Protein AF-A0A3D1K221-F1 (afdb_monomer)

Radius of gyration: 25.97 Å; Cα contacts (8 Å, |Δi|>4): 40; chains: 1; bounding box: 50×51×77 Å

Mean predicted aligned error: 15.65 Å

Sequence (189 aa):
MKKLMVMLVLGIVSGAFLLADEPAGKPAAEGGKDGRGDRTRDFRERQKAMAVDYLKATDPAKYEELKKLKGTNPEEFKKQVEAVKAQLKEKFQKELDEMKVLADKYRETKSDADKAALRAKMEESMKKRLEFQKQRIVDMEKSVVEAKEKLAEAEKGLQAKIDEKLNDILAGKTPGADAEKTKKDEKAK

Secondary structure (DSSP, 8-state):
--SSSSTTSSSSS-SS---S------------TTTTHHHHHHHHHHHHHHHHHHHHHH-HHHHHHHHHHHHH-HHHHHHHHHHHHHHHHHHHHHHHHHHHHHHHHHHH---HHHHHHHHHHHHHHHHHHHHHHHHHHHHHHHHHHHHHHHHHHHHHTHHHHHHHHHHHHHTTPPTTTHHHHHHHHTT--

Structure (mmCIF, N/CA/C/O backbone):
data_AF-A0A3D1K221-F1
#
_entry.id   AF-A0A3D1K221-F1
#
loop_
_atom_site.group_PDB
_atom_site.id
_atom_site.type_symbol
_atom_site.label_atom_id
_atom_site.label_alt_id
_atom_site.label_comp_id
_atom_site.label_asym_id
_atom_site.label_entity_id
_atom_site.label_seq_id
_atom_site.pdbx_PDB_ins_code
_atom_site.Cartn_x
_atom_site.Cartn_y
_atom_site.Cartn_z
_atom_site.occupancy
_atom_site.B_iso_or_equiv
_atom_site.auth_seq_id
_atom_site.auth_comp_id
_atom_site.auth_asym_id
_atom_site.auth_atom_id
_atom_site.pdbx_PDB_model_num
ATOM 1 N N . MET A 1 1 ? -8.253 25.535 26.877 1.00 45.25 1 MET A N 1
ATOM 2 C CA . MET A 1 1 ? -7.647 24.912 25.674 1.00 45.25 1 MET A CA 1
ATOM 3 C C . MET A 1 1 ? -8.185 23.493 25.407 1.00 45.25 1 MET A C 1
ATOM 5 O O . MET A 1 1 ? -7.407 22.558 25.311 1.00 45.25 1 MET A O 1
ATOM 9 N N . LYS A 1 2 ? -9.511 23.285 25.310 1.00 40.81 2 LYS A N 1
ATOM 10 C CA . LYS A 1 2 ? -10.107 21.935 25.122 1.00 40.81 2 LYS A CA 1
ATOM 11 C C . LYS A 1 2 ? -11.134 21.835 23.981 1.00 40.81 2 LYS A C 1
ATOM 13 O O . LYS A 1 2 ? -11.739 20.791 23.799 1.00 40.81 2 LYS A O 1
ATOM 18 N N . LYS A 1 3 ? -11.316 22.897 23.188 1.00 40.25 3 LYS A N 1
ATOM 19 C CA . LYS A 1 3 ? -12.279 22.920 22.069 1.00 40.25 3 LYS A CA 1
ATOM 20 C C . LYS A 1 3 ? -11.636 22.727 20.686 1.00 40.25 3 LYS A C 1
ATOM 22 O O . LYS A 1 3 ? -12.352 22.666 19.701 1.00 40.25 3 LYS A O 1
ATOM 27 N N . LEU A 1 4 ? -10.308 22.575 20.616 1.00 35.12 4 LEU A N 1
ATOM 28 C CA . LEU A 1 4 ? -9.574 22.461 19.348 1.00 35.12 4 LEU A CA 1
ATOM 29 C C . LEU A 1 4 ? -9.318 21.014 18.882 1.00 35.12 4 LEU A C 1
ATOM 31 O O . LEU A 1 4 ? -8.896 20.808 17.754 1.00 35.12 4 LEU A O 1
ATOM 35 N N . MET A 1 5 ? -9.569 20.001 19.721 1.00 40.41 5 MET A N 1
ATOM 36 C CA . MET A 1 5 ? -9.168 18.615 19.419 1.00 40.41 5 MET A CA 1
ATOM 37 C C . MET A 1 5 ? -10.261 17.734 18.797 1.00 40.41 5 MET A C 1
ATOM 39 O O . MET A 1 5 ? -9.984 16.602 18.417 1.00 40.41 5 MET A O 1
ATOM 43 N N . VAL A 1 6 ? -11.489 18.240 18.650 1.00 41.78 6 VAL A N 1
ATOM 44 C CA . VAL A 1 6 ? -12.608 17.462 18.081 1.00 41.78 6 VAL A CA 1
ATOM 45 C C . VAL A 1 6 ? -12.758 17.674 16.564 1.00 41.78 6 VAL A C 1
ATOM 47 O O . VAL A 1 6 ? -13.372 16.851 15.895 1.00 41.78 6 VAL A O 1
ATOM 50 N N . MET A 1 7 ? -12.110 18.688 15.975 1.00 35.59 7 MET A N 1
ATOM 51 C CA . MET A 1 7 ? -12.120 18.888 14.515 1.00 35.59 7 MET A CA 1
ATOM 52 C C . MET A 1 7 ? -11.136 18.001 13.734 1.00 35.59 7 MET A C 1
ATOM 54 O O . MET A 1 7 ? -11.210 17.953 12.512 1.00 35.59 7 MET A O 1
ATOM 58 N N . LEU A 1 8 ? -10.258 17.242 14.400 1.00 38.47 8 LEU A N 1
ATOM 59 C CA . LEU A 1 8 ? -9.260 16.413 13.707 1.00 38.47 8 LEU A CA 1
ATOM 60 C C . LEU A 1 8 ? -9.750 14.985 13.389 1.00 38.47 8 LEU A C 1
ATOM 62 O O . LEU A 1 8 ? -9.105 14.260 12.639 1.00 38.47 8 LEU A O 1
ATOM 66 N N . VAL A 1 9 ? -10.918 14.585 13.904 1.00 43.12 9 VAL A N 1
ATOM 67 C CA . VAL A 1 9 ? -11.450 13.215 13.747 1.00 43.12 9 VAL A CA 1
ATOM 68 C C . VAL A 1 9 ? -12.346 13.060 12.505 1.00 43.12 9 VAL A C 1
ATOM 70 O O . VAL A 1 9 ? -12.627 11.940 12.090 1.00 43.12 9 VAL A O 1
ATOM 73 N N . LEU A 1 10 ? -12.716 14.157 11.830 1.00 38.00 10 LEU A N 1
ATOM 74 C CA . LEU A 1 10 ? -13.472 14.120 10.565 1.00 38.00 10 LEU A CA 1
ATOM 75 C C . LEU A 1 10 ? -12.622 14.389 9.304 1.00 38.00 10 LEU A C 1
ATOM 77 O O . LEU A 1 10 ? -13.162 14.432 8.204 1.00 38.00 10 LEU A O 1
ATOM 81 N N . GLY A 1 11 ? -11.301 14.563 9.439 1.00 35.34 11 GLY A N 1
ATOM 82 C CA . GLY A 1 11 ? -10.420 14.980 8.336 1.00 35.34 11 GLY A CA 1
ATOM 83 C C . GLY A 1 11 ? -9.713 13.857 7.567 1.00 35.34 11 GLY A C 1
ATOM 84 O O . GLY A 1 11 ? -9.162 14.107 6.502 1.00 35.34 11 GLY A O 1
ATOM 85 N N . ILE A 1 12 ? -9.720 12.613 8.057 1.00 45.28 12 ILE A N 1
ATOM 86 C CA . ILE A 1 12 ? -8.880 11.526 7.503 1.00 45.28 12 ILE A CA 1
ATOM 87 C C . ILE A 1 12 ? -9.747 10.410 6.891 1.00 45.28 12 ILE A C 1
ATOM 89 O O . ILE A 1 12 ? -9.435 9.223 6.927 1.00 45.28 12 ILE A O 1
ATOM 93 N N . VAL A 1 13 ? -10.877 10.813 6.312 1.00 42.97 13 VAL A N 1
ATOM 94 C CA . VAL A 1 13 ? -11.605 10.042 5.288 1.00 42.97 13 VAL A CA 1
ATOM 95 C C . VAL A 1 13 ? -11.449 10.711 3.907 1.00 42.97 13 VAL A C 1
ATOM 97 O O . VAL A 1 13 ? -11.740 10.109 2.876 1.00 42.97 13 VAL A O 1
ATOM 100 N N . SER A 1 14 ? -10.864 11.912 3.840 1.00 44.56 14 SER A N 1
ATOM 101 C CA . SER A 1 14 ? -10.651 12.663 2.600 1.00 44.56 14 SER A CA 1
ATOM 102 C C . SER A 1 14 ? -9.330 12.310 1.920 1.00 44.56 14 SER A C 1
ATOM 10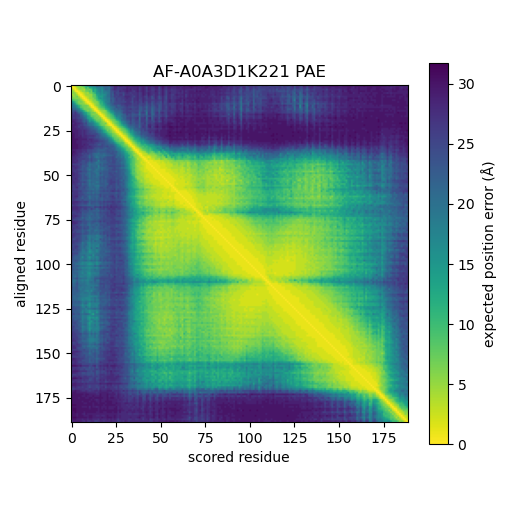4 O O . SER A 1 14 ? -8.380 13.083 1.909 1.00 44.56 14 SER A O 1
ATOM 106 N N . GLY A 1 15 ? -9.310 11.144 1.276 1.00 42.16 15 GLY A N 1
ATOM 107 C CA . GLY A 1 15 ? -8.517 10.949 0.059 1.00 42.16 15 GLY A CA 1
ATOM 108 C C . GLY A 1 15 ? -9.240 11.418 -1.214 1.00 42.16 15 GLY A C 1
ATOM 109 O O . GLY A 1 15 ? -8.640 11.346 -2.280 1.00 42.16 15 GLY A O 1
ATOM 110 N N . ALA A 1 16 ? -10.511 11.855 -1.113 1.00 46.44 16 ALA A N 1
ATOM 111 C CA . ALA A 1 16 ? -11.285 12.547 -2.159 1.00 46.44 16 ALA A CA 1
ATOM 112 C C . ALA A 1 16 ? -12.678 13.031 -1.661 1.00 46.44 16 ALA A C 1
ATOM 114 O O . ALA A 1 16 ? -13.696 12.557 -2.158 1.00 46.44 16 ALA A O 1
ATOM 115 N N . PHE A 1 17 ? -12.764 13.953 -0.691 1.00 38.75 17 PHE A N 1
ATOM 116 C CA . PHE A 1 17 ? -14.044 14.641 -0.394 1.00 38.75 17 PHE A CA 1
ATOM 117 C C . PHE A 1 17 ? -13.895 16.107 0.061 1.00 38.75 17 PHE A C 1
ATOM 119 O O . PHE A 1 17 ? -14.695 16.616 0.836 1.00 38.75 17 PHE A O 1
ATOM 126 N N . LEU A 1 18 ? -12.879 16.812 -0.445 1.00 38.59 18 LEU A N 1
ATOM 127 C CA . LEU A 1 18 ? -12.816 18.276 -0.396 1.00 38.59 18 LEU A CA 1
ATOM 128 C C . LEU A 1 18 ? -12.800 18.811 -1.828 1.00 38.59 18 LEU A C 1
ATOM 130 O O . LEU A 1 18 ? -11.743 18.907 -2.438 1.00 38.59 18 LEU A O 1
ATOM 134 N N . LEU A 1 19 ? -13.998 19.060 -2.361 1.00 42.25 19 LEU A N 1
ATOM 135 C CA . LEU A 1 19 ? -14.329 20.087 -3.361 1.00 42.25 19 LEU A CA 1
ATOM 136 C C . LEU A 1 19 ? -15.857 20.085 -3.544 1.00 42.25 19 LEU A C 1
ATOM 138 O O . LEU A 1 19 ? -16.387 19.668 -4.570 1.00 42.25 19 LEU A O 1
ATOM 142 N N . ALA A 1 20 ? -16.568 20.489 -2.497 1.00 46.75 20 ALA A N 1
ATOM 143 C CA . ALA A 1 20 ? -17.958 20.922 -2.575 1.00 46.75 20 ALA A CA 1
ATOM 144 C C . ALA A 1 20 ? -18.218 21.828 -1.368 1.00 46.75 20 ALA A C 1
ATOM 146 O O . ALA A 1 20 ? -18.556 21.342 -0.295 1.00 46.75 20 ALA A O 1
ATOM 147 N N . ASP A 1 21 ? -17.866 23.100 -1.545 1.00 40.91 21 ASP A N 1
ATOM 148 C CA . ASP A 1 21 ? -18.638 24.317 -1.243 1.00 40.91 21 ASP A CA 1
ATOM 149 C C . ASP A 1 21 ? -17.705 25.432 -0.748 1.00 40.91 21 ASP A C 1
ATOM 151 O O . ASP A 1 21 ? -17.408 25.554 0.436 1.00 40.91 21 ASP A O 1
ATOM 155 N N . GLU A 1 22 ? -17.238 26.256 -1.686 1.00 35.78 22 GLU A N 1
ATOM 156 C CA . GLU A 1 22 ? -16.946 27.662 -1.417 1.00 35.78 22 GLU A CA 1
ATOM 157 C C . GLU A 1 22 ? -17.537 28.509 -2.559 1.00 35.78 22 GLU A C 1
ATOM 159 O O . GLU A 1 22 ? -17.674 28.027 -3.691 1.00 35.78 22 GLU A O 1
ATOM 164 N N . PRO A 1 23 ? -17.987 29.734 -2.244 1.00 39.97 23 PRO A N 1
ATOM 165 C CA . PRO A 1 23 ? -19.071 30.402 -2.945 1.00 39.97 23 PRO A CA 1
ATOM 166 C C . PRO A 1 23 ? -18.628 31.084 -4.241 1.00 39.97 23 PRO A C 1
ATOM 168 O O . PRO A 1 23 ? -17.537 31.631 -4.349 1.00 39.97 23 PRO A O 1
ATOM 171 N N . ALA A 1 24 ? -19.555 31.078 -5.202 1.00 46.03 24 ALA A N 1
ATOM 172 C CA . ALA A 1 24 ? -19.720 32.003 -6.325 1.00 46.03 24 ALA A CA 1
ATOM 173 C C . ALA A 1 24 ? -18.595 33.039 -6.558 1.00 46.03 24 ALA A C 1
ATOM 175 O O . ALA A 1 24 ? -18.741 34.223 -6.262 1.00 46.03 24 ALA A O 1
ATOM 176 N N . GLY A 1 25 ? -17.520 32.611 -7.213 1.00 36.59 25 GLY A N 1
ATOM 177 C CA . GLY A 1 25 ? -16.551 33.486 -7.867 1.00 36.59 25 GLY A CA 1
ATOM 178 C C . GLY A 1 25 ? -16.236 32.916 -9.241 1.00 36.59 25 GLY A C 1
ATOM 179 O O . GLY A 1 25 ? -15.503 31.940 -9.351 1.00 36.59 25 GLY A O 1
ATOM 180 N N . LYS A 1 26 ? -16.849 33.473 -10.292 1.00 45.72 26 LYS A N 1
ATOM 181 C CA . LYS A 1 26 ? -16.615 33.077 -11.691 1.00 45.72 26 LYS A CA 1
ATOM 182 C C . LYS A 1 26 ? -15.111 33.055 -12.010 1.00 45.72 26 LYS A C 1
ATOM 184 O O . LYS A 1 26 ? -14.433 34.035 -11.710 1.00 45.72 26 LYS A O 1
ATOM 189 N N . PRO A 1 27 ? -14.664 32.092 -12.828 1.00 35.56 27 PRO A N 1
ATOM 190 C CA . PRO A 1 27 ? -13.806 32.448 -13.940 1.00 35.56 27 PRO A CA 1
ATOM 191 C C . PRO A 1 27 ? -14.513 32.118 -15.249 1.00 35.56 27 PRO A C 1
ATOM 193 O O . PRO A 1 27 ? -15.079 31.043 -15.459 1.00 35.56 27 PRO A O 1
ATOM 196 N N . ALA A 1 28 ? -14.521 33.126 -16.107 1.00 41.97 28 ALA A N 1
ATOM 197 C CA . ALA A 1 28 ? -14.914 33.006 -17.486 1.00 41.97 28 ALA A CA 1
ATOM 198 C C . ALA A 1 28 ? -13.944 32.082 -18.238 1.00 41.97 28 ALA A C 1
ATOM 200 O O . ALA A 1 28 ? -12.737 32.167 -18.050 1.00 41.97 28 ALA A O 1
ATOM 201 N N . ALA A 1 29 ? -14.549 31.301 -19.131 1.00 45.78 29 ALA A N 1
ATOM 202 C CA . ALA A 1 29 ? -14.075 30.962 -20.466 1.00 45.78 29 ALA A CA 1
ATOM 203 C C . ALA A 1 29 ? -12.849 30.037 -20.647 1.00 45.78 29 ALA A C 1
ATOM 205 O O . ALA A 1 29 ? -11.753 30.271 -20.163 1.00 45.78 29 ALA A O 1
ATOM 206 N N . GLU A 1 30 ? -13.116 29.045 -21.504 1.00 47.22 30 GLU A N 1
ATOM 207 C CA . GLU A 1 30 ? -12.207 28.270 -22.355 1.00 47.22 30 GLU A CA 1
ATOM 208 C C . GLU A 1 30 ? -11.334 27.178 -21.726 1.00 47.22 30 GLU A C 1
ATOM 210 O O . GLU A 1 30 ? -10.344 27.411 -21.045 1.00 47.22 30 GLU A O 1
ATOM 215 N N . GLY A 1 31 ? -11.678 25.932 -22.067 1.00 36.84 31 GLY A N 1
ATOM 216 C CA . GLY A 1 31 ? -10.811 24.780 -21.856 1.00 36.84 31 GLY A CA 1
ATOM 217 C C . GLY A 1 31 ? -11.560 23.453 -21.891 1.00 36.84 31 GLY A C 1
ATOM 218 O O . GLY A 1 31 ? -11.928 22.938 -20.845 1.00 36.84 31 GLY A O 1
ATOM 219 N N . GLY A 1 32 ? -11.779 22.927 -23.100 1.00 36.69 32 GLY A N 1
ATOM 220 C CA . GLY A 1 32 ? -11.846 21.492 -23.409 1.00 36.69 32 GLY A CA 1
ATOM 221 C C . GLY A 1 32 ? -12.839 20.604 -22.643 1.00 36.69 32 GLY A C 1
ATOM 222 O O . GLY A 1 32 ? -12.684 20.297 -21.461 1.00 36.69 32 GLY A O 1
ATOM 223 N N . LYS A 1 33 ? -13.777 20.002 -23.387 1.00 48.34 33 LYS A N 1
ATOM 224 C CA . LYS A 1 33 ? -14.188 18.615 -23.100 1.00 48.34 33 LYS A CA 1
ATOM 225 C C . LYS A 1 33 ? -12.901 17.793 -22.872 1.00 48.34 33 LYS A C 1
ATOM 227 O O . LYS A 1 33 ? -11.946 18.051 -23.588 1.00 48.34 33 LYS A O 1
ATOM 232 N N . ASP A 1 34 ? -12.871 16.921 -21.849 1.00 51.91 34 ASP A N 1
ATOM 233 C CA . ASP A 1 34 ? -12.034 15.689 -21.731 1.00 51.91 34 ASP A CA 1
ATOM 234 C C . ASP A 1 34 ? -11.486 15.384 -20.311 1.00 51.91 34 ASP A C 1
ATOM 236 O O . ASP A 1 34 ? -11.042 14.272 -20.040 1.00 51.91 34 ASP A O 1
ATOM 240 N N . GLY A 1 35 ? -11.627 16.267 -19.316 1.00 48.75 35 GLY A N 1
ATOM 241 C CA . GLY A 1 35 ? -11.053 16.049 -17.965 1.00 48.75 35 GLY A CA 1
ATOM 242 C C . GLY A 1 35 ? -11.761 15.044 -17.027 1.00 48.75 35 GLY A C 1
ATOM 243 O O . GLY A 1 35 ? -11.405 14.947 -15.845 1.00 48.75 35 GLY A O 1
ATOM 244 N N . ARG A 1 36 ? -12.808 14.341 -17.488 1.00 51.78 36 ARG A N 1
ATOM 245 C CA . ARG A 1 36 ? -13.573 13.370 -16.670 1.00 51.78 36 ARG A CA 1
ATOM 246 C C . ARG A 1 36 ? -13.139 11.918 -16.876 1.00 51.78 36 ARG A C 1
ATOM 248 O O . ARG A 1 36 ? -13.133 11.174 -15.904 1.00 51.78 36 ARG A O 1
ATOM 255 N N . GLY A 1 37 ? -12.746 11.526 -18.091 1.00 53.72 37 GLY A N 1
ATOM 256 C CA . GLY A 1 37 ? -12.318 10.151 -18.384 1.00 53.72 37 GLY A CA 1
ATOM 257 C C . GLY A 1 37 ? -10.979 9.794 -17.736 1.00 53.72 37 GLY A C 1
ATOM 258 O O . GLY A 1 37 ? -10.822 8.692 -17.204 1.00 53.72 37 GLY A O 1
ATOM 259 N N . ASP A 1 38 ? -10.067 10.764 -17.706 1.00 57.09 38 ASP A N 1
ATOM 260 C CA . ASP A 1 38 ? -8.693 10.600 -17.231 1.00 57.09 38 ASP A CA 1
ATOM 261 C C . ASP A 1 38 ? -8.626 10.312 -15.721 1.00 57.09 38 ASP A C 1
ATOM 263 O O . ASP A 1 38 ? -8.045 9.323 -15.277 1.00 57.09 38 ASP A O 1
ATOM 267 N N . ARG A 1 39 ? -9.402 11.056 -14.919 1.00 58.91 39 ARG A N 1
ATOM 268 C CA . ARG A 1 39 ? -9.488 10.854 -13.460 1.00 58.91 39 ARG A CA 1
ATOM 269 C C . ARG A 1 39 ? -10.017 9.473 -13.061 1.00 58.91 39 ARG A C 1
ATOM 271 O O . ARG A 1 39 ? -9.560 8.888 -12.080 1.00 58.91 39 ARG A O 1
ATOM 278 N N . THR A 1 40 ? -10.976 8.927 -13.808 1.00 62.34 40 THR A N 1
ATOM 279 C CA . THR A 1 40 ? -11.504 7.573 -13.563 1.00 62.34 40 THR A CA 1
ATOM 280 C C . THR A 1 40 ? -10.526 6.468 -13.947 1.00 62.34 40 THR A C 1
ATOM 282 O O . THR A 1 40 ? -10.515 5.417 -13.298 1.00 62.34 40 THR A O 1
ATOM 285 N N . ARG A 1 41 ? -9.715 6.684 -14.989 1.00 66.62 41 ARG A N 1
ATOM 286 C CA . ARG A 1 41 ? -8.684 5.734 -15.418 1.00 66.62 41 ARG A CA 1
ATOM 287 C C . ARG A 1 41 ? -7.570 5.663 -14.382 1.00 66.62 41 ARG A C 1
ATOM 289 O O . ARG A 1 41 ? -7.288 4.572 -13.886 1.00 66.62 41 ARG A O 1
ATOM 296 N N . ASP A 1 42 ? -7.085 6.823 -13.954 1.00 73.06 42 ASP A N 1
ATOM 297 C CA . ASP A 1 42 ? -6.101 6.968 -12.881 1.00 73.06 42 ASP A CA 1
ATOM 298 C C . ASP A 1 42 ? -6.557 6.305 -11.584 1.00 73.06 42 ASP A C 1
ATOM 300 O O . ASP A 1 42 ? -5.804 5.576 -10.939 1.00 73.06 42 ASP A O 1
ATOM 304 N N . PHE A 1 43 ? -7.819 6.496 -11.203 1.00 71.19 43 PHE A N 1
ATOM 305 C CA . PHE A 1 43 ? -8.356 5.869 -10.001 1.00 71.19 43 PHE A CA 1
ATOM 306 C C . PHE A 1 43 ? -8.396 4.338 -10.107 1.00 71.19 43 PHE A C 1
ATOM 308 O O . PHE A 1 43 ? -8.042 3.634 -9.158 1.00 71.19 43 PHE A O 1
ATOM 315 N N . ARG A 1 44 ? -8.793 3.798 -11.267 1.00 73.56 44 ARG A N 1
ATOM 316 C CA . ARG A 1 44 ? -8.837 2.348 -11.499 1.00 73.56 44 ARG A CA 1
ATOM 317 C C . ARG A 1 44 ? -7.435 1.739 -11.497 1.00 73.56 44 ARG A C 1
ATOM 319 O O . ARG A 1 44 ? -7.256 0.658 -10.938 1.00 73.56 44 ARG A O 1
ATOM 326 N N . GLU A 1 45 ? -6.459 2.413 -12.094 1.00 76.88 45 GLU A N 1
ATOM 327 C CA . GLU A 1 45 ? -5.065 1.961 -12.102 1.00 76.88 45 GLU A CA 1
ATOM 328 C C . GLU A 1 45 ? -4.435 2.039 -10.711 1.00 76.88 45 GLU A C 1
ATOM 330 O O . GLU A 1 45 ? -3.828 1.063 -10.271 1.00 76.88 45 GLU A O 1
ATOM 335 N N . ARG A 1 46 ? -4.698 3.108 -9.950 1.00 75.00 46 ARG A N 1
ATOM 336 C CA . ARG A 1 46 ? -4.282 3.211 -8.541 1.00 75.00 46 ARG A CA 1
ATOM 337 C C . ARG A 1 46 ? -4.873 2.103 -7.675 1.00 75.00 46 ARG A C 1
ATOM 339 O O . ARG A 1 46 ? -4.161 1.530 -6.857 1.00 75.00 46 ARG A O 1
ATOM 346 N N . GLN A 1 47 ? -6.148 1.754 -7.862 1.00 74.12 47 GLN A N 1
ATOM 347 C CA . GLN A 1 47 ? -6.757 0.636 -7.132 1.00 74.12 47 GLN A CA 1
ATOM 348 C C . GLN A 1 47 ? -6.113 -0.709 -7.478 1.00 74.12 47 GLN A C 1
ATOM 350 O O . GLN A 1 47 ? -5.941 -1.546 -6.594 1.00 74.12 47 GLN A O 1
ATOM 355 N N . LYS A 1 48 ? -5.752 -0.923 -8.748 1.00 77.94 48 LYS A N 1
ATOM 356 C CA . LYS A 1 48 ? -5.044 -2.137 -9.168 1.00 77.94 48 LYS A CA 1
ATOM 357 C C . LYS A 1 48 ? -3.640 -2.197 -8.580 1.00 77.94 48 LYS A C 1
ATOM 359 O O . LYS A 1 48 ? -3.282 -3.230 -8.030 1.00 77.94 48 LYS A O 1
ATOM 364 N N . ALA A 1 49 ? -2.890 -1.098 -8.640 1.00 78.75 49 ALA A N 1
ATOM 365 C CA . ALA A 1 49 ? -1.571 -1.001 -8.021 1.00 78.75 49 ALA A CA 1
ATOM 366 C C . ALA A 1 49 ? -1.649 -1.304 -6.518 1.00 78.75 49 ALA A C 1
ATOM 368 O O . ALA A 1 49 ? -0.936 -2.168 -6.028 1.00 78.75 49 ALA A O 1
ATOM 369 N N . MET A 1 50 ? -2.616 -0.710 -5.813 1.00 78.12 50 MET A N 1
ATOM 370 C CA . MET A 1 50 ? -2.819 -0.954 -4.384 1.00 78.12 50 MET A CA 1
ATOM 371 C C . MET A 1 50 ? -3.148 -2.419 -4.059 1.00 78.12 50 MET A C 1
ATOM 373 O O . MET A 1 50 ? -2.660 -2.940 -3.060 1.00 78.12 50 MET A O 1
ATOM 377 N N . ALA A 1 51 ? -3.963 -3.087 -4.881 1.00 81.19 51 ALA A N 1
ATOM 378 C CA . ALA A 1 51 ? -4.283 -4.503 -4.695 1.00 81.19 51 ALA A CA 1
ATOM 379 C C . ALA A 1 51 ? -3.057 -5.402 -4.913 1.00 81.19 51 ALA A C 1
ATOM 381 O O . ALA A 1 51 ? -2.835 -6.340 -4.151 1.00 81.19 51 ALA A O 1
ATOM 382 N N . VAL A 1 52 ? -2.243 -5.088 -5.922 1.00 80.31 52 VAL A N 1
ATOM 383 C CA . VAL A 1 52 ? -1.001 -5.811 -6.219 1.00 80.31 52 VAL A CA 1
ATOM 384 C C . VAL A 1 52 ? 0.048 -5.585 -5.126 1.00 80.31 52 VAL A C 1
ATOM 386 O O . VAL A 1 52 ? 0.664 -6.548 -4.680 1.00 80.31 52 VAL A O 1
ATOM 389 N N . ASP A 1 53 ? 0.202 -4.355 -4.634 1.00 78.62 53 ASP A N 1
ATOM 390 C CA . ASP A 1 53 ? 1.116 -4.025 -3.534 1.00 78.62 53 ASP A CA 1
ATOM 391 C C . ASP A 1 53 ? 0.704 -4.714 -2.231 1.00 78.62 53 ASP A C 1
ATOM 393 O O . ASP A 1 53 ? 1.541 -5.258 -1.512 1.00 78.62 53 ASP A O 1
ATOM 397 N N . TYR A 1 54 ? -0.599 -4.726 -1.932 1.00 78.19 54 TYR A N 1
ATOM 398 C CA . TYR A 1 54 ? -1.123 -5.453 -0.780 1.00 78.19 54 TYR A CA 1
ATOM 399 C C . TYR A 1 54 ? -0.794 -6.937 -0.874 1.00 78.19 54 TYR A C 1
ATOM 401 O O . TYR A 1 54 ? -0.348 -7.538 0.103 1.00 78.19 54 TYR A O 1
ATOM 409 N N . LEU A 1 55 ? -0.999 -7.527 -2.050 1.00 83.12 55 LEU A N 1
ATOM 410 C CA . LEU A 1 55 ? -0.696 -8.927 -2.276 1.00 83.12 55 LEU A CA 1
ATOM 411 C C . LEU A 1 55 ? 0.801 -9.200 -2.123 1.00 83.12 55 LEU A C 1
ATOM 413 O O . LEU A 1 55 ? 1.170 -10.137 -1.436 1.00 83.12 55 LEU A O 1
ATOM 417 N N . LYS A 1 56 ? 1.668 -8.336 -2.658 1.00 81.12 56 LYS A N 1
ATOM 418 C CA . LYS A 1 56 ? 3.121 -8.449 -2.481 1.00 81.12 56 LYS A CA 1
ATOM 419 C C . LYS A 1 56 ? 3.526 -8.484 -1.001 1.00 81.12 56 LYS A C 1
ATOM 421 O O . LYS A 1 56 ? 4.442 -9.218 -0.647 1.00 81.12 56 LYS A O 1
ATOM 426 N N . ALA A 1 57 ? 2.849 -7.711 -0.151 1.00 76.94 57 ALA A N 1
ATOM 427 C CA . ALA A 1 57 ? 3.138 -7.643 1.281 1.00 76.94 57 ALA A CA 1
ATOM 428 C C . ALA A 1 57 ? 2.517 -8.790 2.099 1.00 76.94 57 ALA A C 1
ATOM 430 O O . ALA A 1 57 ? 3.071 -9.180 3.122 1.00 76.94 57 ALA A O 1
ATOM 431 N N . THR A 1 58 ? 1.356 -9.306 1.688 1.00 76.25 58 THR A N 1
ATOM 432 C CA . THR A 1 58 ? 0.577 -10.278 2.482 1.00 76.25 58 THR A CA 1
ATOM 433 C C . THR A 1 58 ? 0.665 -11.712 1.973 1.00 76.25 58 THR A C 1
ATOM 435 O O . THR A 1 58 ? 0.556 -12.639 2.769 1.00 76.25 58 THR A O 1
ATOM 438 N N . ASP A 1 59 ? 0.889 -11.895 0.673 1.00 80.81 59 ASP A N 1
ATOM 439 C CA . ASP A 1 59 ? 1.021 -13.185 -0.004 1.00 80.81 59 ASP A CA 1
ATOM 440 C C . ASP A 1 59 ? 2.016 -13.079 -1.186 1.00 80.81 59 ASP A C 1
ATOM 442 O O . ASP A 1 59 ? 1.627 -12.968 -2.359 1.00 80.81 59 ASP A O 1
ATOM 446 N N . PRO A 1 60 ? 3.332 -13.090 -0.893 1.00 84.12 60 PRO A N 1
ATOM 447 C CA . PRO A 1 60 ? 4.372 -12.963 -1.913 1.00 84.12 60 PRO A CA 1
ATOM 448 C C . PRO A 1 60 ? 4.342 -14.092 -2.954 1.00 84.12 60 PRO A C 1
ATOM 450 O O . PRO A 1 60 ? 4.693 -13.868 -4.113 1.00 84.12 60 PRO A O 1
ATOM 453 N N . ALA A 1 61 ? 3.911 -15.295 -2.558 1.00 84.31 61 ALA A N 1
ATOM 454 C CA . ALA A 1 61 ? 3.827 -16.452 -3.446 1.00 84.31 61 ALA A CA 1
ATOM 455 C C . ALA A 1 61 ? 2.776 -16.220 -4.537 1.00 84.31 61 ALA A C 1
ATOM 457 O O . ALA A 1 61 ? 3.081 -16.319 -5.729 1.00 84.31 61 ALA A O 1
ATOM 458 N N . LYS A 1 62 ? 1.575 -15.789 -4.140 1.00 83.00 62 LYS A N 1
ATOM 459 C CA . LYS A 1 62 ? 0.501 -15.455 -5.081 1.00 83.00 62 LYS A CA 1
ATOM 460 C C . LYS A 1 62 ? 0.838 -14.242 -5.947 1.00 83.00 62 LYS A C 1
ATOM 462 O O . LYS A 1 62 ? 0.423 -14.176 -7.104 1.00 83.00 62 LYS A O 1
ATOM 467 N N . TYR A 1 63 ? 1.620 -13.291 -5.431 1.00 86.44 63 TYR A N 1
ATOM 468 C CA . TYR A 1 63 ? 2.142 -12.179 -6.231 1.00 86.44 63 TYR A CA 1
ATOM 469 C C . TYR A 1 63 ? 3.086 -12.649 -7.352 1.00 86.44 63 TYR A C 1
ATOM 471 O O . TYR A 1 63 ? 2.933 -12.211 -8.495 1.00 86.44 63 TYR A O 1
ATOM 479 N N . GLU A 1 64 ? 4.031 -13.549 -7.068 1.00 85.12 64 GLU A N 1
ATOM 480 C CA . GLU A 1 64 ? 4.944 -14.078 -8.093 1.00 85.12 64 GLU A CA 1
ATOM 481 C C . GLU A 1 64 ? 4.212 -14.939 -9.139 1.00 85.12 64 GLU A C 1
ATOM 483 O O . GLU A 1 64 ? 4.530 -14.864 -10.330 1.00 85.12 64 GLU A O 1
ATOM 488 N N . GLU A 1 65 ? 3.182 -15.693 -8.742 1.00 86.25 65 GLU A N 1
ATOM 489 C CA . GLU A 1 65 ? 2.294 -16.390 -9.684 1.00 86.25 65 GLU A CA 1
ATOM 490 C C . GLU A 1 65 ? 1.570 -15.409 -10.614 1.00 86.25 65 GLU A C 1
ATOM 492 O O . GLU A 1 65 ? 1.629 -15.547 -11.840 1.00 86.25 65 GLU A O 1
ATOM 497 N N . LEU A 1 66 ? 0.962 -14.361 -10.051 1.00 85.00 66 LEU A N 1
ATOM 498 C CA . LEU A 1 66 ? 0.298 -13.300 -10.812 1.00 85.00 66 LEU A CA 1
ATOM 499 C C . LEU A 1 66 ? 1.256 -12.579 -11.767 1.00 85.00 66 LEU A C 1
ATOM 501 O O . LEU A 1 66 ? 0.896 -12.263 -12.903 1.00 85.00 66 LEU A O 1
ATOM 505 N N . LYS A 1 67 ? 2.495 -12.337 -11.341 1.00 84.62 67 LYS A N 1
ATOM 506 C CA . LYS A 1 67 ? 3.523 -11.703 -12.173 1.00 84.62 67 LYS A CA 1
ATOM 507 C C . LYS A 1 67 ? 3.867 -12.552 -13.398 1.00 84.62 67 LYS A C 1
ATOM 509 O O . LYS A 1 67 ? 4.002 -11.994 -14.487 1.00 84.62 67 LYS A O 1
ATOM 514 N N . LYS A 1 68 ? 3.956 -13.878 -13.246 1.00 86.50 68 LYS A N 1
ATOM 515 C CA . LYS A 1 68 ? 4.159 -14.816 -14.366 1.00 86.50 68 LYS A CA 1
ATOM 516 C C . LYS A 1 68 ? 2.931 -14.867 -15.281 1.00 86.50 68 LYS A C 1
ATOM 518 O O . LYS A 1 68 ? 3.074 -14.748 -16.497 1.00 86.50 68 LYS A O 1
ATOM 523 N N . LEU A 1 69 ? 1.731 -14.940 -14.696 1.00 85.19 69 LEU A N 1
ATOM 524 C CA . LEU A 1 69 ? 0.446 -14.929 -15.411 1.00 85.19 69 LEU A CA 1
ATOM 525 C C . LEU A 1 69 ? 0.256 -13.685 -16.282 1.00 85.19 69 LEU A C 1
ATOM 527 O O . LEU A 1 69 ? -0.316 -13.782 -17.362 1.00 85.19 69 LEU A O 1
ATOM 531 N N . LYS A 1 70 ? 0.778 -12.524 -15.872 1.00 83.31 70 LYS A N 1
ATOM 532 C CA . LYS A 1 70 ? 0.696 -11.291 -16.670 1.00 83.31 70 LYS A CA 1
ATOM 533 C C . LYS A 1 70 ? 1.286 -11.447 -18.079 1.00 83.31 70 LYS A C 1
ATOM 535 O O . LYS A 1 70 ? 0.783 -10.812 -19.003 1.00 83.31 70 LYS A O 1
ATOM 540 N N . GLY A 1 71 ? 2.344 -12.248 -18.233 1.00 77.31 71 GLY A N 1
ATOM 541 C CA . GLY A 1 71 ? 3.006 -12.485 -19.519 1.00 77.31 71 GLY A CA 1
ATOM 542 C C . GLY A 1 71 ? 2.397 -13.631 -20.328 1.00 77.31 71 GLY A C 1
ATOM 543 O O . GLY A 1 71 ? 2.409 -13.574 -21.552 1.00 77.31 71 GLY A O 1
ATOM 544 N N . THR A 1 72 ? 1.853 -14.651 -19.661 1.00 85.94 72 THR A N 1
ATOM 545 C CA . THR A 1 72 ? 1.355 -15.875 -20.312 1.00 85.94 72 THR A CA 1
ATOM 546 C C . THR A 1 72 ? -0.154 -15.876 -20.548 1.00 85.94 72 THR A C 1
ATOM 548 O O . THR A 1 72 ? -0.609 -16.408 -21.555 1.00 85.94 72 THR A O 1
ATOM 551 N N . ASN A 1 73 ? -0.943 -15.283 -19.646 1.00 88.19 73 ASN A N 1
ATOM 552 C CA . ASN A 1 73 ? -2.399 -15.205 -19.746 1.00 88.19 73 ASN A CA 1
ATOM 553 C C . ASN A 1 73 ? -2.943 -13.890 -19.137 1.00 88.19 73 ASN A C 1
ATOM 555 O O . ASN A 1 73 ? -3.326 -13.832 -17.961 1.00 88.19 73 ASN A O 1
ATOM 559 N N . PRO A 1 74 ? -3.010 -12.809 -19.935 1.00 84.00 74 PRO A N 1
ATOM 560 C CA . PRO A 1 74 ? -3.396 -11.486 -19.451 1.00 84.00 74 PRO A CA 1
ATOM 561 C C . PRO A 1 74 ? -4.876 -11.374 -19.051 1.00 84.00 74 PRO A C 1
ATOM 563 O O . PRO A 1 74 ? -5.228 -10.478 -18.278 1.00 84.00 74 PRO A O 1
ATOM 566 N N . GLU A 1 75 ? -5.754 -12.242 -19.559 1.00 85.81 75 GLU A N 1
ATOM 567 C CA . GLU A 1 75 ? -7.161 -12.269 -19.141 1.00 85.81 75 GLU A CA 1
ATOM 568 C C . GLU A 1 75 ? -7.322 -12.889 -17.756 1.00 85.81 75 GLU A C 1
ATOM 570 O O . GLU A 1 75 ? -7.992 -12.313 -16.893 1.00 85.81 75 GLU A O 1
ATOM 575 N N . GLU A 1 76 ? -6.644 -14.009 -17.516 1.00 83.19 76 GLU A N 1
ATOM 576 C CA . GLU A 1 76 ? -6.642 -14.673 -16.214 1.00 83.19 76 GLU A CA 1
ATOM 577 C C . GLU A 1 76 ? -5.973 -13.797 -15.147 1.00 83.19 76 GLU A C 1
ATOM 5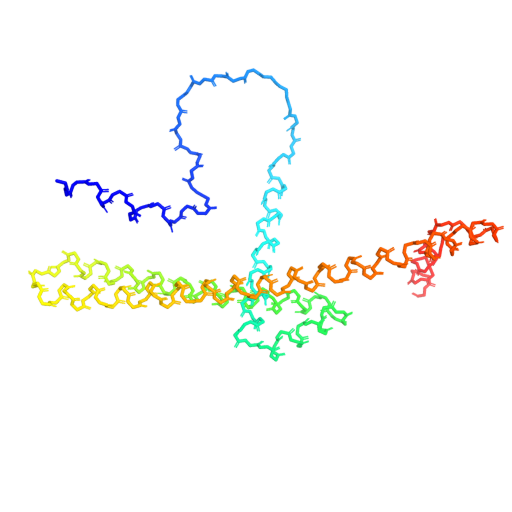79 O O . GLU A 1 76 ? -6.504 -13.631 -14.049 1.00 83.19 76 GLU A O 1
ATOM 584 N N . PHE A 1 77 ? -4.884 -13.107 -15.507 1.00 84.12 77 PHE A N 1
ATOM 585 C CA . PHE A 1 77 ? -4.270 -12.087 -14.655 1.00 84.12 77 PHE A CA 1
ATOM 586 C C . PHE A 1 77 ? -5.280 -11.016 -14.215 1.00 84.12 77 PHE A C 1
ATOM 588 O O . PHE A 1 77 ? -5.373 -10.690 -13.031 1.00 84.12 77 PHE A O 1
ATOM 595 N N . LYS A 1 78 ? -6.074 -10.471 -15.150 1.00 84.38 78 LYS A N 1
ATOM 596 C CA . LYS A 1 78 ? -7.093 -9.464 -14.815 1.00 84.38 78 LYS A CA 1
ATOM 597 C C . LYS A 1 78 ? -8.135 -10.025 -13.851 1.00 84.38 78 LYS A C 1
ATOM 599 O O . LYS A 1 78 ? -8.463 -9.339 -12.886 1.00 84.38 78 LYS A O 1
ATOM 604 N N . LYS A 1 79 ? -8.633 -11.243 -14.085 1.00 88.44 79 LYS A N 1
ATOM 605 C CA . LYS A 1 79 ? -9.616 -11.884 -13.195 1.00 88.44 79 LYS A CA 1
ATOM 606 C C . LYS A 1 79 ? -9.069 -12.058 -11.784 1.00 88.44 79 LYS A C 1
ATOM 608 O O . LYS A 1 79 ? -9.734 -11.678 -10.824 1.00 88.44 79 LYS A O 1
ATOM 613 N N . GLN A 1 80 ? -7.847 -12.566 -11.657 1.00 82.88 80 GLN A N 1
ATOM 614 C CA . GLN A 1 80 ? -7.231 -12.788 -10.354 1.00 82.88 80 GLN A CA 1
ATOM 615 C C . GLN A 1 80 ? -6.946 -11.476 -9.610 1.00 82.88 80 GLN A C 1
ATOM 617 O O . GLN A 1 80 ? -7.210 -11.389 -8.411 1.00 82.88 80 GLN A O 1
ATOM 622 N N . VAL A 1 81 ? -6.498 -10.424 -10.303 1.00 83.94 81 VAL A N 1
ATOM 623 C CA . VAL A 1 81 ? -6.334 -9.090 -9.694 1.00 83.94 81 VAL A CA 1
ATOM 624 C C . VAL A 1 81 ? -7.675 -8.515 -9.227 1.00 83.94 81 VAL A C 1
ATOM 626 O O . VAL A 1 81 ? -7.747 -7.958 -8.132 1.00 83.94 81 VAL A O 1
ATOM 629 N N . GLU A 1 82 ? -8.750 -8.654 -10.010 1.00 87.44 82 GLU A N 1
ATOM 630 C CA . GLU A 1 82 ? -10.085 -8.206 -9.584 1.00 87.44 82 GLU A CA 1
ATOM 631 C C . GLU A 1 82 ? -10.613 -9.030 -8.394 1.00 87.44 82 GLU A C 1
ATOM 633 O O . GLU A 1 82 ? -11.234 -8.462 -7.496 1.00 87.44 82 GLU A O 1
ATOM 638 N N . ALA A 1 83 ? -10.303 -10.329 -8.315 1.00 87.25 83 ALA A N 1
ATOM 639 C CA . ALA A 1 83 ? -10.641 -11.162 -7.160 1.00 87.25 83 ALA A CA 1
ATOM 640 C C . ALA A 1 83 ? -9.905 -10.708 -5.887 1.00 87.25 83 ALA A C 1
ATOM 642 O O . ALA A 1 83 ? -10.533 -10.524 -4.844 1.00 87.25 83 ALA A O 1
ATOM 643 N N . VAL A 1 84 ? -8.596 -10.442 -5.979 1.00 85.31 84 VAL A N 1
ATOM 644 C CA . VAL A 1 84 ? -7.809 -9.877 -4.866 1.00 85.31 84 VAL A CA 1
ATOM 645 C C . VAL A 1 84 ? -8.388 -8.530 -4.436 1.00 85.31 84 VAL A C 1
ATOM 647 O O . VAL A 1 84 ? -8.583 -8.273 -3.250 1.00 85.31 84 VAL A O 1
ATOM 650 N N . LYS A 1 85 ? -8.738 -7.671 -5.396 1.00 83.44 85 LYS A N 1
ATOM 651 C CA . LYS A 1 85 ? -9.357 -6.374 -5.118 1.00 83.44 85 LYS A CA 1
ATOM 652 C C . LYS A 1 85 ? -10.705 -6.506 -4.402 1.00 83.44 85 LYS A C 1
ATOM 654 O O . LYS A 1 85 ? -10.973 -5.732 -3.482 1.00 83.44 85 LYS A O 1
ATOM 659 N N . ALA A 1 86 ? -11.548 -7.454 -4.809 1.00 87.38 86 ALA A N 1
ATOM 660 C CA . ALA A 1 86 ? -12.828 -7.718 -4.157 1.00 87.38 86 ALA A CA 1
ATOM 661 C C . ALA A 1 86 ? -12.628 -8.168 -2.702 1.00 87.38 86 ALA A C 1
ATOM 663 O O . ALA A 1 86 ? -13.252 -7.600 -1.807 1.00 87.38 86 ALA A O 1
ATOM 664 N N . GLN A 1 87 ? -11.684 -9.083 -2.463 1.00 85.75 87 GLN A N 1
ATOM 665 C CA . GLN A 1 87 ? -11.318 -9.540 -1.117 1.00 85.75 87 GLN A CA 1
ATOM 666 C C . GLN A 1 87 ? -10.803 -8.393 -0.237 1.00 85.75 87 GLN A C 1
ATOM 668 O O . GLN A 1 87 ? -11.222 -8.257 0.912 1.00 85.75 87 GLN A O 1
ATOM 673 N N . LEU A 1 88 ? -9.945 -7.517 -0.778 1.00 82.25 88 LEU A N 1
ATOM 674 C CA . LEU A 1 88 ? -9.501 -6.313 -0.068 1.00 82.25 88 LEU A CA 1
ATOM 675 C C . LEU A 1 88 ? -10.681 -5.420 0.301 1.00 82.25 88 LEU A C 1
ATOM 677 O O . LEU A 1 88 ? -10.772 -4.956 1.434 1.00 82.25 88 LEU A O 1
ATOM 681 N N . LYS A 1 89 ? -11.567 -5.151 -0.663 1.00 85.19 89 LYS A N 1
ATOM 682 C CA . LYS A 1 89 ? -12.717 -4.271 -0.455 1.00 85.19 89 LYS A CA 1
ATOM 683 C C . LYS A 1 89 ? -13.617 -4.809 0.653 1.00 85.19 89 LYS A C 1
ATOM 685 O O . LYS A 1 89 ? -14.017 -4.037 1.516 1.00 85.19 89 LYS A O 1
ATOM 690 N N . GLU A 1 90 ? -13.904 -6.106 0.640 1.00 88.69 90 GLU A N 1
ATOM 691 C CA . GLU A 1 90 ? -14.702 -6.765 1.675 1.00 88.69 90 GLU A CA 1
ATOM 692 C C . GLU A 1 90 ? -14.028 -6.676 3.047 1.00 88.69 90 GLU A C 1
ATOM 694 O O . GLU A 1 90 ? -14.665 -6.272 4.020 1.00 88.69 90 GLU A O 1
ATOM 699 N N . LYS A 1 91 ? -12.721 -6.953 3.121 1.00 84.69 91 LYS A N 1
ATOM 700 C CA . LYS A 1 91 ? -11.954 -6.843 4.365 1.00 84.69 91 LYS A CA 1
ATOM 701 C C . LYS A 1 91 ? -11.978 -5.423 4.934 1.00 84.69 91 LYS A C 1
ATOM 703 O O . LYS A 1 91 ? -12.308 -5.246 6.103 1.00 84.69 91 LYS A O 1
ATOM 708 N N . PHE A 1 92 ? -11.699 -4.411 4.112 1.00 82.94 92 PHE A N 1
ATOM 709 C CA . PHE A 1 92 ? -11.751 -3.012 4.546 1.00 82.94 92 PHE A CA 1
ATOM 710 C C . PHE A 1 92 ? -13.161 -2.583 4.953 1.00 82.94 92 PHE A C 1
ATOM 712 O O . PHE A 1 92 ? -13.315 -1.825 5.907 1.00 82.94 92 PHE A O 1
ATOM 719 N N . GLN A 1 93 ? -14.188 -3.059 4.247 1.00 86.50 93 GLN A N 1
ATOM 720 C CA . GLN A 1 93 ? -15.574 -2.770 4.598 1.00 86.50 93 GLN A CA 1
ATOM 721 C C . GLN A 1 93 ? -15.921 -3.360 5.968 1.00 86.50 93 GLN A C 1
ATOM 723 O O . GLN A 1 93 ? -16.466 -2.654 6.813 1.00 86.50 93 GLN A O 1
ATOM 728 N N . LYS A 1 94 ? -15.528 -4.611 6.221 1.00 90.88 94 LYS A N 1
ATOM 729 C CA . LYS A 1 94 ? -15.737 -5.274 7.508 1.00 90.88 94 LYS A CA 1
ATOM 730 C C . LYS A 1 94 ? -15.017 -4.553 8.650 1.00 90.88 94 LYS A C 1
ATOM 732 O O . LYS A 1 94 ? -15.636 -4.284 9.672 1.00 90.88 94 LYS A O 1
ATOM 737 N N . GLU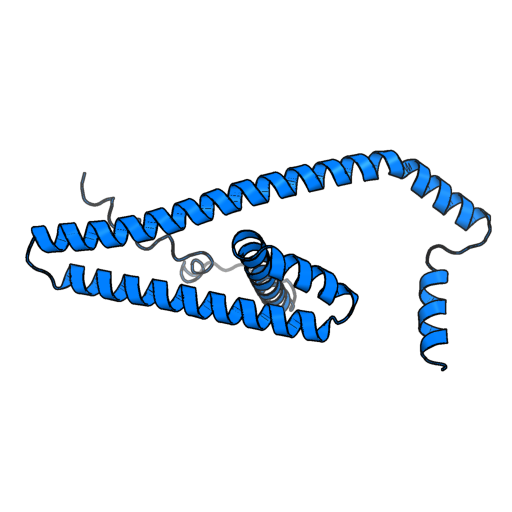 A 1 95 ? -13.756 -4.167 8.459 1.00 86.31 95 GLU A N 1
ATOM 738 C CA . GLU A 1 95 ? -13.000 -3.383 9.449 1.00 86.31 95 GLU A CA 1
ATOM 739 C C . GLU A 1 95 ? -13.668 -2.025 9.743 1.00 86.31 95 GLU A C 1
ATOM 741 O O . GLU A 1 95 ? -13.723 -1.586 10.894 1.00 86.31 95 GLU A O 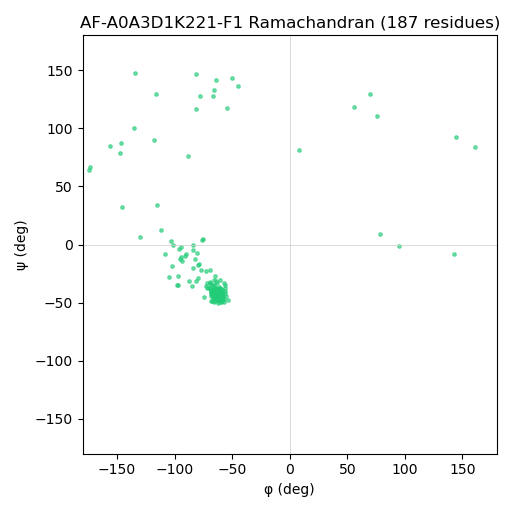1
ATOM 746 N N . LEU A 1 96 ? -14.215 -1.355 8.720 1.00 87.81 96 LEU A N 1
ATOM 747 C CA . LEU A 1 96 ? -14.967 -0.109 8.899 1.00 87.81 96 LEU A CA 1
ATOM 748 C C . LEU A 1 96 ? -16.262 -0.324 9.679 1.00 87.81 96 LEU A C 1
ATOM 750 O O . LEU A 1 96 ? -16.589 0.490 10.541 1.00 87.81 96 LEU A O 1
ATOM 754 N N . ASP A 1 97 ? -17.000 -1.388 9.382 1.00 93.25 97 ASP A N 1
ATOM 755 C CA . ASP A 1 97 ? -18.260 -1.679 10.060 1.00 93.25 97 ASP A CA 1
ATOM 756 C C . ASP A 1 97 ? -18.022 -2.111 11.515 1.00 93.25 97 ASP A C 1
ATOM 758 O O . ASP A 1 97 ? -18.725 -1.645 12.410 1.00 93.25 97 ASP A O 1
ATOM 762 N N . GLU A 1 98 ? -16.959 -2.871 11.795 1.00 89.94 98 GLU A N 1
ATOM 763 C CA . GLU A 1 98 ? -16.509 -3.160 13.163 1.00 89.94 98 GLU A CA 1
ATOM 764 C C . GLU A 1 98 ? -16.148 -1.876 13.928 1.00 89.94 98 GLU A C 1
ATOM 766 O O . GLU A 1 98 ? -16.553 -1.706 15.082 1.00 89.94 98 GLU A O 1
ATOM 771 N N . MET A 1 99 ? -15.456 -0.927 13.287 1.00 90.94 99 MET A N 1
ATOM 772 C CA . MET A 1 99 ? -15.147 0.374 13.894 1.00 90.94 99 MET A CA 1
ATOM 773 C C . MET A 1 99 ? -16.395 1.222 14.150 1.00 90.94 99 MET A C 1
ATOM 775 O O . MET A 1 99 ? -16.468 1.877 15.191 1.00 90.94 99 MET A O 1
ATOM 779 N N . LYS A 1 100 ? -17.390 1.200 13.253 1.00 91.25 100 LYS A N 1
ATOM 780 C CA . LYS A 1 100 ? -18.682 1.870 13.490 1.00 91.25 100 LYS A CA 1
ATOM 781 C C . LYS A 1 100 ? -19.394 1.270 14.693 1.00 91.25 100 LYS A C 1
ATOM 783 O O . LYS A 1 100 ? -19.776 2.013 15.587 1.00 91.25 100 LYS A O 1
ATOM 788 N N . VAL A 1 101 ? -19.474 -0.060 14.773 1.00 94.25 101 VAL A N 1
ATOM 789 C CA . VAL A 1 101 ? -20.084 -0.753 15.918 1.00 94.25 101 VAL A CA 1
ATOM 790 C C . VAL A 1 101 ? -19.372 -0.392 17.224 1.00 94.25 101 VAL A C 1
ATOM 792 O O . VAL A 1 101 ? -20.029 -0.163 18.238 1.00 94.25 101 VAL A O 1
ATOM 795 N N . LEU A 1 102 ? -18.037 -0.314 17.229 1.00 91.19 102 LEU A N 1
ATOM 796 C CA . LEU A 1 102 ? -17.281 0.131 18.406 1.00 91.19 102 LEU A CA 1
ATOM 797 C C . LEU A 1 102 ? -17.575 1.592 18.767 1.00 91.19 102 LEU A C 1
ATOM 799 O O . LEU A 1 102 ? -17.715 1.906 19.950 1.00 91.19 102 LEU A O 1
ATOM 803 N N . ALA A 1 103 ? -17.694 2.470 17.772 1.00 90.44 103 ALA A N 1
ATOM 804 C CA . ALA A 1 103 ? -18.009 3.879 17.977 1.00 90.44 103 ALA A CA 1
ATOM 805 C C . ALA A 1 103 ? -19.435 4.083 18.513 1.00 90.44 103 ALA A C 1
ATOM 807 O O . ALA A 1 103 ? -19.629 4.877 19.435 1.00 90.44 103 ALA A O 1
ATOM 808 N N . ASP A 1 104 ? -20.414 3.347 17.992 1.00 94.19 104 ASP A N 1
ATOM 809 C CA . ASP A 1 104 ? -21.802 3.399 18.456 1.00 94.19 104 ASP A CA 1
ATOM 810 C C . ASP A 1 104 ? -21.908 2.869 19.889 1.00 94.19 104 ASP A C 1
ATOM 812 O O . ASP A 1 104 ? -22.406 3.572 20.770 1.00 94.19 104 ASP A O 1
ATOM 816 N N . LYS A 1 105 ? -21.274 1.724 20.183 1.00 93.00 105 LYS A N 1
ATOM 817 C CA . LYS A 1 105 ? -21.153 1.219 21.562 1.00 93.00 105 LYS A CA 1
ATOM 818 C C . LYS A 1 105 ? -20.503 2.242 22.489 1.00 93.00 105 LYS A C 1
ATOM 820 O O . LYS A 1 105 ? -20.944 2.405 23.624 1.00 93.00 105 LYS A O 1
ATOM 825 N N . TYR A 1 106 ? -19.474 2.954 22.029 1.00 91.12 106 TYR A N 1
ATOM 826 C CA . TYR A 1 106 ? -18.802 3.976 22.835 1.00 91.12 106 TYR A CA 1
ATOM 827 C C . TYR A 1 106 ? -19.727 5.159 23.153 1.00 91.12 106 TYR A C 1
ATOM 829 O O . TYR A 1 106 ? -19.677 5.696 24.262 1.00 91.12 106 TYR A O 1
ATOM 837 N N . ARG A 1 107 ? -20.580 5.559 22.202 1.00 90.81 107 ARG A N 1
ATOM 838 C CA . ARG A 1 107 ? -21.574 6.630 22.384 1.00 90.81 107 ARG A CA 1
ATOM 839 C C . ARG A 1 107 ? -22.688 6.236 23.351 1.00 90.81 107 ARG A C 1
ATOM 841 O O . ARG A 1 107 ? -23.118 7.075 24.137 1.00 90.81 107 ARG A O 1
ATOM 848 N N . GLU A 1 108 ? -23.140 4.988 23.296 1.00 93.94 108 GLU A N 1
ATOM 849 C CA . GLU A 1 108 ? -24.248 4.477 24.115 1.00 93.94 108 GLU A CA 1
ATOM 850 C C . GLU A 1 108 ? -23.828 4.119 25.546 1.00 93.94 108 GLU A C 1
ATOM 852 O O . GLU A 1 108 ? -24.621 4.214 26.488 1.00 93.94 108 GLU A O 1
ATOM 857 N N . THR A 1 109 ? -22.569 3.726 25.729 1.00 92.25 109 THR A N 1
ATOM 858 C CA . THR A 1 109 ? -22.032 3.326 27.030 1.00 92.25 109 THR A CA 1
ATOM 859 C C . THR A 1 109 ? -21.996 4.518 27.988 1.00 92.25 109 THR A C 1
ATOM 861 O O . THR A 1 109 ? -21.517 5.597 27.645 1.00 92.25 109 THR A O 1
ATOM 864 N N . LYS A 1 110 ? -22.466 4.330 29.228 1.00 91.69 110 LYS A N 1
ATOM 865 C CA . LYS A 1 110 ? -22.434 5.364 30.286 1.00 91.69 110 LYS A CA 1
ATOM 866 C C . LYS A 1 110 ? -21.318 5.161 31.312 1.00 91.69 110 LYS A C 1
ATOM 868 O O . LYS A 1 110 ? -20.955 6.108 31.996 1.00 91.69 110 LYS A O 1
ATOM 873 N N . SER A 1 111 ? -20.777 3.948 31.389 1.00 94.75 111 SER A N 1
ATOM 874 C CA . SER A 1 111 ? -19.672 3.568 32.269 1.00 94.75 111 SER A CA 1
ATOM 875 C C . SER A 1 111 ? -18.331 4.037 31.705 1.00 94.75 111 SER A C 1
ATOM 877 O O . SER A 1 111 ? -17.992 3.751 30.555 1.00 94.75 111 SER A O 1
ATOM 879 N N . ASP A 1 112 ? -17.553 4.748 32.519 1.00 89.88 112 ASP A N 1
ATOM 880 C CA . ASP A 1 112 ? -16.237 5.248 32.115 1.00 89.88 112 ASP A CA 1
ATOM 881 C C . ASP A 1 112 ? -15.208 4.121 31.945 1.00 89.88 112 ASP A C 1
ATOM 883 O O . ASP A 1 112 ? -14.359 4.194 31.055 1.00 89.88 112 ASP A O 1
ATOM 887 N N . ALA A 1 113 ? -15.322 3.046 32.732 1.00 92.50 113 ALA A N 1
ATOM 888 C CA . ALA A 1 113 ? -14.473 1.863 32.593 1.00 92.50 113 ALA A CA 1
ATOM 889 C C . ALA A 1 113 ? -14.708 1.159 31.244 1.00 92.50 113 ALA A C 1
ATOM 891 O O . ALA A 1 113 ? -13.760 0.826 30.530 1.00 92.50 113 ALA A O 1
ATOM 892 N N . ASP A 1 114 ? -15.972 1.020 30.843 1.00 92.12 114 ASP A N 1
ATOM 893 C CA . ASP A 1 114 ? -16.339 0.383 29.576 1.00 92.12 114 ASP A CA 1
ATOM 894 C C . ASP A 1 114 ? -15.999 1.275 28.373 1.00 92.12 114 ASP A C 1
ATOM 896 O O . ASP A 1 114 ? -15.510 0.790 27.348 1.00 92.12 114 ASP A O 1
ATOM 900 N N . LYS A 1 115 ? -16.149 2.602 28.508 1.00 91.69 115 LYS A N 1
ATOM 901 C CA . LYS A 1 115 ? -15.643 3.565 27.517 1.00 91.69 115 LYS A CA 1
ATOM 902 C C . LYS A 1 115 ? -14.134 3.454 27.343 1.00 91.69 115 LYS A C 1
ATOM 904 O O . LYS A 1 115 ? -13.663 3.465 26.206 1.00 91.69 115 LYS A O 1
ATOM 909 N N . ALA A 1 116 ? -13.374 3.335 28.431 1.00 93.06 116 ALA A N 1
ATOM 910 C CA . ALA A 1 116 ? -11.925 3.171 28.360 1.00 93.06 116 ALA A CA 1
ATOM 911 C C . ALA A 1 116 ? -11.542 1.880 27.617 1.00 93.06 116 ALA A C 1
ATOM 913 O O . ALA A 1 116 ? -10.679 1.915 26.738 1.00 93.06 116 ALA A O 1
ATOM 914 N N . ALA A 1 117 ? -12.239 0.771 27.882 1.00 93.12 117 ALA A N 1
ATOM 915 C CA . ALA A 1 117 ? -12.025 -0.493 27.177 1.00 93.12 117 ALA A CA 1
ATOM 916 C C . ALA A 1 117 ? -12.360 -0.401 25.674 1.00 93.12 117 ALA A C 1
ATOM 918 O O . ALA A 1 117 ? -11.599 -0.883 24.831 1.00 93.12 117 ALA A O 1
ATOM 919 N N . LEU A 1 118 ? -13.471 0.248 25.310 1.00 92.25 118 LEU A N 1
ATOM 920 C CA . LEU A 1 118 ? -13.850 0.474 23.908 1.00 92.25 118 LEU A CA 1
ATOM 921 C C . LEU A 1 118 ? -12.861 1.396 23.190 1.00 92.25 118 LEU A C 1
ATOM 923 O O . LEU A 1 118 ? -12.478 1.130 22.049 1.00 92.25 118 LEU A O 1
ATOM 927 N N . ARG A 1 119 ? -12.397 2.448 23.870 1.00 92.56 119 ARG A N 1
ATOM 928 C CA . ARG A 1 119 ? -11.356 3.339 23.360 1.00 92.56 119 ARG A CA 1
ATOM 929 C C . ARG A 1 119 ? -10.056 2.587 23.100 1.00 92.56 119 ARG A C 1
ATOM 931 O O . ARG A 1 119 ? -9.494 2.755 22.025 1.00 92.56 119 ARG A O 1
ATOM 938 N N . ALA A 1 120 ? -9.621 1.728 24.020 1.00 94.06 120 ALA A N 1
ATOM 939 C CA . ALA A 1 120 ? -8.421 0.914 23.834 1.00 94.06 120 ALA A CA 1
ATOM 940 C C . ALA A 1 120 ? -8.522 0.015 22.586 1.00 94.06 120 ALA A C 1
ATOM 942 O O . ALA A 1 120 ? -7.579 -0.044 21.800 1.00 94.06 120 ALA A O 1
ATOM 943 N N . LYS A 1 121 ? -9.687 -0.605 22.341 1.00 91.56 121 LYS A N 1
ATOM 944 C CA . LYS A 1 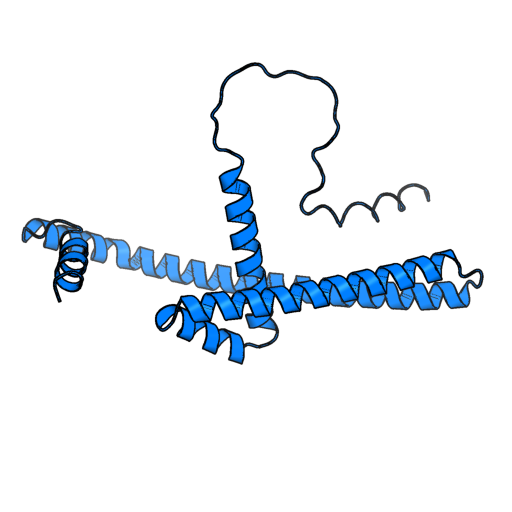121 ? -9.931 -1.407 21.125 1.00 91.56 121 LYS A CA 1
ATOM 945 C C . LYS A 1 121 ? -9.864 -0.572 19.843 1.00 91.56 121 LYS A C 1
ATOM 947 O O . LYS A 1 121 ? -9.257 -0.997 18.861 1.00 91.56 121 LYS A O 1
ATOM 952 N N . MET A 1 122 ? -10.456 0.624 19.847 1.00 91.12 122 MET A N 1
ATOM 953 C CA . MET A 1 122 ? -10.363 1.550 18.711 1.00 91.12 122 MET A CA 1
ATOM 954 C C . MET A 1 122 ? -8.919 2.019 18.479 1.00 91.12 122 MET A C 1
ATOM 956 O O . MET A 1 122 ? -8.463 2.060 17.338 1.00 91.12 122 MET A O 1
ATOM 960 N N . GLU A 1 123 ? -8.180 2.332 19.546 1.00 92.38 123 GLU A N 1
ATOM 961 C CA . GLU A 1 123 ? -6.769 2.723 19.468 1.00 92.38 123 GLU A CA 1
ATOM 962 C C . GLU A 1 123 ? -5.888 1.593 18.919 1.00 92.38 123 GLU A C 1
ATOM 964 O O . GLU A 1 123 ? -5.016 1.852 18.091 1.00 92.38 123 GLU A O 1
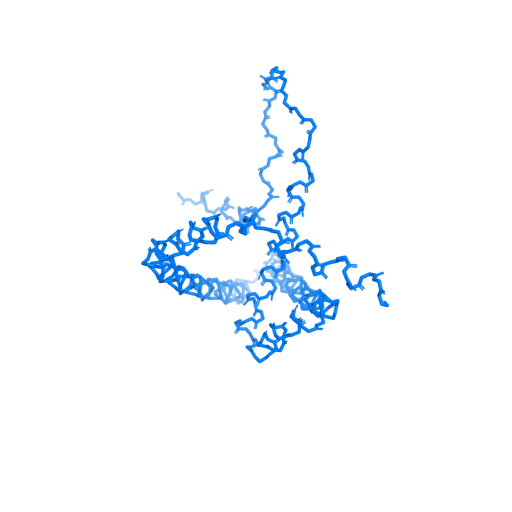ATOM 969 N N . GLU A 1 124 ? -6.127 0.342 19.316 1.00 93.44 124 GLU A N 1
ATOM 970 C CA . GLU A 1 124 ? -5.407 -0.821 18.789 1.00 93.44 124 GLU A CA 1
ATOM 971 C C . GLU A 1 124 ? -5.644 -1.006 17.281 1.00 93.44 124 GLU A C 1
ATOM 973 O O . GLU A 1 124 ? -4.688 -1.184 16.524 1.00 93.44 124 GLU A O 1
ATOM 978 N N . SER A 1 125 ? -6.896 -0.892 16.824 1.00 87.19 125 SER A N 1
ATOM 979 C CA . SER A 1 125 ? -7.239 -0.951 15.394 1.00 87.19 125 SER A CA 1
ATOM 980 C C . SER A 1 125 ? -6.523 0.146 14.592 1.00 87.19 125 SER A C 1
ATOM 982 O O . SER A 1 125 ? -5.905 -0.112 13.554 1.00 87.19 125 SER A O 1
ATOM 984 N N . MET A 1 126 ? -6.503 1.372 15.124 1.00 88.81 126 MET A N 1
ATOM 985 C CA . MET A 1 126 ? -5.813 2.501 14.495 1.00 88.81 126 MET A CA 1
ATOM 986 C C . MET A 1 126 ? -4.290 2.309 14.465 1.00 88.81 126 MET A C 1
ATOM 988 O O . MET A 1 126 ? -3.658 2.625 13.454 1.00 88.81 126 MET A O 1
ATOM 992 N N . LYS A 1 127 ? -3.691 1.748 15.525 1.00 91.50 127 LYS A N 1
ATOM 993 C CA . LYS A 1 127 ? -2.255 1.421 15.565 1.00 91.50 127 LYS A CA 1
ATOM 994 C C . LYS A 1 127 ? -1.876 0.385 14.511 1.00 91.50 127 LYS A C 1
ATOM 996 O O . LYS A 1 127 ? -0.951 0.643 13.746 1.00 91.50 127 LYS A O 1
ATOM 1001 N N . LYS A 1 128 ? -2.630 -0.714 14.395 1.00 87.44 128 LYS A N 1
ATOM 1002 C CA . LYS A 1 128 ? -2.401 -1.739 13.355 1.00 87.44 128 LYS A CA 1
ATOM 1003 C C . LYS A 1 128 ? -2.439 -1.133 11.952 1.00 87.44 128 LYS A C 1
ATOM 1005 O O . LYS A 1 128 ? -1.587 -1.425 11.114 1.00 87.44 128 LYS A O 1
ATOM 1010 N N . ARG A 1 129 ? -3.387 -0.224 11.699 1.00 83.00 129 ARG A N 1
ATOM 1011 C CA . ARG A 1 129 ? -3.479 0.487 10.416 1.00 83.00 129 ARG A CA 1
ATOM 1012 C C . ARG A 1 129 ? -2.277 1.398 10.162 1.00 83.00 129 ARG A C 1
ATOM 1014 O O . ARG A 1 129 ? -1.784 1.441 9.035 1.00 83.00 129 ARG A O 1
ATOM 1021 N N . LEU A 1 130 ? -1.803 2.113 11.182 1.00 87.69 130 LEU A N 1
ATOM 1022 C CA . LEU A 1 130 ? -0.605 2.952 11.080 1.00 87.69 130 LEU A CA 1
ATOM 1023 C C . LEU A 1 130 ? 0.656 2.122 10.822 1.00 87.69 130 LEU A C 1
ATOM 1025 O O . LEU A 1 130 ? 1.473 2.514 9.995 1.00 87.69 130 LEU A O 1
ATOM 1029 N N . GLU A 1 131 ? 0.815 0.979 11.483 1.00 89.44 131 GLU A N 1
ATOM 1030 C CA . GLU A 1 131 ? 1.941 0.065 11.251 1.00 89.44 131 GLU A CA 1
ATOM 1031 C C . GLU A 1 131 ? 1.942 -0.473 9.820 1.00 89.44 131 GLU A C 1
ATOM 1033 O O . GLU A 1 131 ? 2.967 -0.410 9.141 1.00 89.44 131 GLU A O 1
ATOM 1038 N N . PHE A 1 132 ? 0.779 -0.889 9.311 1.00 81.00 132 PHE A N 1
ATOM 1039 C CA . PHE A 1 132 ? 0.647 -1.303 7.915 1.00 81.00 132 PHE A CA 1
ATOM 1040 C C . PHE A 1 132 ? 1.016 -0.178 6.932 1.00 81.00 132 PHE A C 1
ATOM 1042 O O . PHE A 1 132 ? 1.692 -0.411 5.929 1.00 81.00 132 PHE A O 1
ATOM 1049 N N . GLN A 1 133 ? 0.608 1.063 7.216 1.00 81.06 133 GLN A N 1
ATOM 1050 C CA . GLN A 1 133 ? 0.985 2.217 6.395 1.00 81.06 133 GLN A CA 1
ATOM 1051 C C . GLN A 1 133 ? 2.488 2.502 6.442 1.00 81.06 133 GLN A C 1
ATOM 1053 O O . GLN A 1 133 ? 3.078 2.750 5.393 1.00 81.06 133 GLN A O 1
ATOM 1058 N N . LYS A 1 134 ? 3.116 2.426 7.622 1.00 85.81 134 LYS A N 1
ATOM 1059 C CA . LYS A 1 134 ? 4.572 2.575 7.765 1.00 85.81 134 LYS A CA 1
ATOM 1060 C C . LYS A 1 134 ? 5.317 1.525 6.948 1.00 85.81 134 LYS A C 1
ATOM 1062 O O . LYS A 1 134 ? 6.231 1.880 6.212 1.00 85.81 134 LYS A O 1
ATOM 1067 N N . GLN A 1 135 ? 4.889 0.265 7.017 1.00 83.88 135 GLN A N 1
ATOM 1068 C CA . GLN A 1 135 ? 5.500 -0.806 6.233 1.00 83.88 135 GLN A CA 1
ATOM 1069 C C . GLN A 1 135 ? 5.391 -0.536 4.726 1.00 83.88 135 GLN A C 1
ATOM 1071 O O . GLN A 1 135 ? 6.382 -0.646 4.010 1.00 83.88 135 GLN A O 1
ATOM 1076 N N . ARG A 1 136 ? 4.223 -0.086 4.246 1.00 78.25 136 ARG A N 1
ATOM 1077 C CA . ARG A 1 136 ? 4.060 0.305 2.835 1.00 78.25 136 ARG A CA 1
ATOM 1078 C C . ARG A 1 136 ? 4.989 1.441 2.419 1.00 78.25 136 ARG A C 1
ATOM 1080 O O . ARG A 1 136 ? 5.483 1.412 1.298 1.00 78.25 136 ARG A O 1
ATOM 1087 N N . ILE A 1 137 ? 5.217 2.431 3.282 1.00 83.50 137 ILE A N 1
ATOM 1088 C CA . ILE A 1 137 ? 6.155 3.526 2.992 1.00 83.50 137 ILE A CA 1
ATOM 1089 C C . ILE A 1 137 ? 7.572 2.970 2.825 1.00 83.50 137 ILE A C 1
ATOM 1091 O O . ILE A 1 137 ? 8.214 3.272 1.825 1.00 83.50 137 ILE A O 1
ATOM 1095 N N . VAL A 1 138 ? 8.017 2.094 3.729 1.00 86.56 138 VAL A N 1
ATOM 1096 C CA . VAL A 1 138 ? 9.334 1.439 3.632 1.00 86.56 138 VAL A CA 1
ATOM 1097 C C . VAL A 1 138 ? 9.470 0.641 2.330 1.00 86.56 138 VAL A C 1
ATOM 1099 O O . VAL A 1 138 ? 10.499 0.701 1.658 1.00 86.56 138 VAL A O 1
ATOM 1102 N N . ASP A 1 139 ? 8.431 -0.092 1.931 1.00 79.88 139 ASP A N 1
ATOM 1103 C CA . ASP A 1 139 ? 8.459 -0.859 0.682 1.00 79.88 139 ASP A CA 1
ATOM 1104 C C . ASP A 1 139 ? 8.465 0.051 -0.559 1.00 79.88 139 ASP A C 1
ATOM 1106 O O . ASP A 1 139 ? 9.141 -0.248 -1.549 1.00 79.88 139 ASP A O 1
ATOM 1110 N N . MET A 1 140 ? 7.772 1.193 -0.501 1.00 77.25 140 MET A N 1
ATOM 1111 C CA . MET A 1 140 ? 7.846 2.221 -1.539 1.00 77.25 140 MET A CA 1
ATOM 1112 C C . MET A 1 140 ? 9.247 2.834 -1.621 1.00 77.25 140 MET A C 1
ATOM 1114 O O . MET A 1 140 ? 9.775 2.963 -2.724 1.00 77.25 140 MET A O 1
ATOM 1118 N N . GLU A 1 141 ? 9.882 3.155 -0.494 1.00 86.31 141 GLU A N 1
ATOM 1119 C CA . GLU A 1 141 ? 11.256 3.673 -0.459 1.00 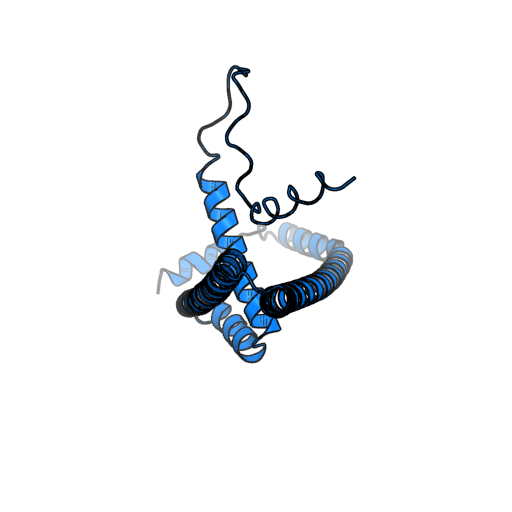86.31 141 GLU A CA 1
ATOM 1120 C C . GLU A 1 141 ? 12.239 2.702 -1.122 1.00 86.31 141 GLU A C 1
ATOM 1122 O O . GLU A 1 141 ? 13.023 3.119 -1.976 1.00 86.31 141 GLU A O 1
ATOM 1127 N N . LYS A 1 142 ? 12.130 1.397 -0.833 1.00 87.12 142 LYS A N 1
ATOM 1128 C CA . LYS A 1 142 ? 12.919 0.357 -1.521 1.00 87.12 142 LYS A CA 1
ATOM 1129 C C . LYS A 1 142 ? 12.690 0.372 -3.031 1.00 87.12 142 LYS A C 1
ATOM 1131 O O . LYS A 1 142 ? 13.650 0.380 -3.795 1.00 87.12 142 LYS A O 1
ATOM 1136 N N . SER A 1 143 ? 11.432 0.440 -3.470 1.00 79.50 143 SER A N 1
ATOM 1137 C CA . SER A 1 143 ? 11.114 0.478 -4.904 1.00 79.50 143 SER A CA 1
ATOM 1138 C C . SER A 1 143 ? 11.674 1.721 -5.607 1.00 79.50 143 SER A C 1
ATOM 1140 O O . SER A 1 143 ? 12.088 1.641 -6.762 1.00 79.50 143 SER A O 1
ATOM 1142 N N . VAL A 1 144 ? 11.739 2.860 -4.907 1.00 86.19 144 VAL A N 1
ATOM 1143 C CA . VAL A 1 144 ? 12.345 4.093 -5.423 1.00 86.19 144 VAL A CA 1
ATOM 1144 C C . VAL A 1 144 ? 13.856 3.934 -5.567 1.00 86.19 144 VAL A C 1
ATOM 1146 O O . VAL A 1 144 ? 14.409 4.389 -6.566 1.00 86.19 144 VAL A O 1
ATOM 1149 N N . VAL A 1 145 ? 14.527 3.283 -4.612 1.00 92.12 145 VAL A N 1
ATOM 1150 C CA . VAL A 1 145 ? 15.965 2.978 -4.715 1.00 92.12 145 VAL A CA 1
ATOM 1151 C C . VAL A 1 145 ? 16.237 2.065 -5.912 1.00 92.12 145 VAL A C 1
ATOM 1153 O O . VAL A 1 145 ? 17.030 2.434 -6.774 1.00 92.12 145 VAL A O 1
ATOM 1156 N N . GLU A 1 146 ? 15.504 0.957 -6.047 1.00 88.38 146 GLU A N 1
ATOM 1157 C CA . GLU A 1 146 ? 15.636 0.045 -7.196 1.00 88.38 146 GLU A CA 1
ATOM 1158 C C . GLU A 1 146 ? 15.374 0.753 -8.539 1.00 88.38 146 GLU A C 1
ATOM 1160 O O . GLU A 1 146 ? 16.035 0.489 -9.544 1.00 88.38 146 GLU A O 1
ATOM 1165 N N . ALA A 1 147 ? 14.392 1.659 -8.586 1.00 83.94 147 ALA A N 1
ATOM 1166 C CA . ALA A 1 147 ? 14.101 2.438 -9.786 1.00 83.94 147 ALA A CA 1
ATOM 1167 C C . ALA A 1 147 ? 15.239 3.410 -10.130 1.00 83.94 147 ALA A C 1
ATOM 1169 O O . ALA A 1 147 ? 15.579 3.554 -11.305 1.00 83.94 147 ALA A O 1
ATOM 1170 N N . LYS A 1 148 ? 15.850 4.047 -9.123 1.00 88.06 148 LYS A N 1
ATOM 1171 C CA . LYS A 1 148 ? 17.017 4.921 -9.309 1.00 88.06 148 LYS A CA 1
ATOM 1172 C C . LYS A 1 148 ? 18.225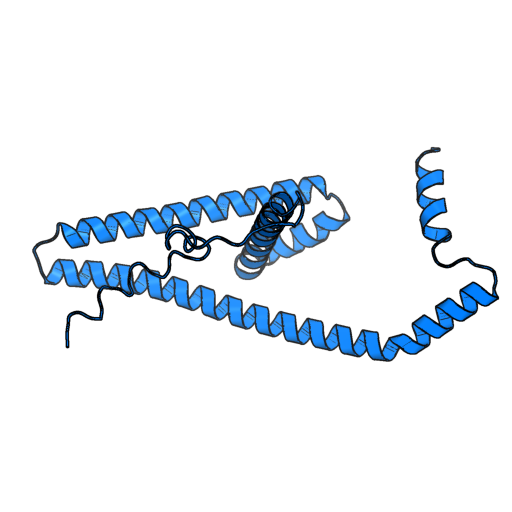 4.151 -9.835 1.00 88.06 148 LYS A C 1
ATOM 1174 O O . LYS A 1 148 ? 18.896 4.645 -10.735 1.00 88.06 148 LYS A O 1
ATOM 1179 N N . GLU A 1 149 ? 18.477 2.947 -9.332 1.00 92.44 149 GLU A N 1
ATOM 1180 C CA . GLU A 1 149 ? 19.565 2.091 -9.825 1.00 92.44 149 GLU A CA 1
ATOM 1181 C C . GLU A 1 149 ? 19.357 1.709 -11.293 1.00 92.44 149 GLU A C 1
ATOM 1183 O O . GLU A 1 149 ? 20.255 1.894 -12.113 1.00 92.44 149 GLU A O 1
ATOM 1188 N N . LYS A 1 150 ? 18.139 1.292 -11.661 1.00 87.69 150 LYS A N 1
ATOM 1189 C CA . LYS A 1 150 ? 17.786 0.997 -13.061 1.00 87.69 150 LYS A CA 1
ATOM 1190 C C . LYS A 1 150 ? 17.937 2.208 -13.977 1.00 87.69 150 LYS A C 1
ATOM 1192 O O . LYS A 1 150 ? 18.341 2.048 -15.127 1.00 87.69 150 LYS A O 1
ATOM 1197 N N . LEU A 1 151 ? 17.603 3.406 -13.494 1.00 87.69 151 LEU A N 1
ATOM 1198 C CA . LEU A 1 151 ? 17.821 4.643 -14.247 1.00 87.69 151 LEU A CA 1
ATOM 1199 C C . LEU A 1 151 ? 19.313 4.899 -14.462 1.00 87.69 151 LEU A C 1
ATOM 1201 O O . LEU A 1 151 ? 19.716 5.126 -15.597 1.00 87.69 151 LEU A O 1
ATOM 1205 N N . ALA A 1 152 ? 20.137 4.766 -13.422 1.00 91.19 152 ALA A N 1
ATOM 1206 C CA . ALA A 1 152 ? 21.583 4.939 -13.541 1.00 91.19 152 ALA A CA 1
ATOM 1207 C C . ALA A 1 152 ? 22.223 3.912 -14.500 1.00 91.19 152 ALA A C 1
ATOM 1209 O O . ALA A 1 152 ? 23.119 4.251 -15.274 1.00 91.19 152 ALA A O 1
ATOM 1210 N N . GLU A 1 153 ? 21.762 2.658 -14.497 1.00 89.62 153 GLU A N 1
ATOM 1211 C CA . GLU A 1 153 ? 22.190 1.649 -15.478 1.00 89.62 153 GLU A CA 1
ATOM 1212 C C . GLU A 1 153 ? 21.753 2.004 -16.903 1.00 89.62 153 GLU A C 1
ATOM 1214 O O . GLU A 1 153 ? 22.537 1.888 -17.850 1.00 89.62 153 GLU A O 1
ATOM 1219 N N . ALA A 1 154 ? 20.514 2.470 -17.069 1.00 86.44 154 ALA A N 1
ATOM 1220 C CA . ALA A 1 154 ? 20.001 2.895 -18.364 1.00 86.44 154 ALA A CA 1
ATOM 1221 C C . ALA A 1 154 ? 20.764 4.108 -18.919 1.00 86.44 154 ALA A C 1
ATOM 1223 O O . ALA A 1 154 ? 21.030 4.138 -20.120 1.00 86.44 154 ALA A O 1
ATOM 1224 N N . GLU A 1 155 ? 21.146 5.057 -18.062 1.00 88.81 155 GLU A N 1
ATOM 1225 C CA . GLU A 1 155 ? 21.959 6.227 -18.413 1.00 88.81 155 GLU A CA 1
ATOM 1226 C C . GLU A 1 155 ? 23.364 5.828 -18.876 1.00 88.81 155 GLU A C 1
ATOM 1228 O O . GLU A 1 155 ? 23.822 6.304 -19.914 1.00 88.81 155 GLU A O 1
ATOM 1233 N N . LYS A 1 156 ? 24.024 4.885 -18.189 1.00 91.19 156 LYS A N 1
ATOM 1234 C CA . LYS A 1 156 ? 25.332 4.353 -18.624 1.00 91.19 156 LYS A CA 1
ATOM 1235 C C . LYS A 1 156 ? 25.262 3.690 -20.001 1.00 91.19 156 LYS A C 1
ATOM 1237 O O . LYS A 1 156 ? 26.183 3.821 -20.800 1.00 91.19 156 LYS A O 1
ATOM 1242 N N . GLY A 1 157 ? 24.169 2.982 -20.279 1.00 88.12 157 GLY A N 1
ATOM 1243 C CA . GLY A 1 157 ? 23.927 2.333 -21.568 1.00 88.12 157 GLY A CA 1
ATOM 1244 C C . GLY A 1 157 ? 23.323 3.246 -22.637 1.00 88.12 157 GLY A C 1
ATOM 1245 O O . GLY A 1 157 ? 23.053 2.771 -23.740 1.00 88.12 157 GLY A O 1
ATOM 1246 N N . LEU A 1 158 ? 23.064 4.524 -22.334 1.00 90.50 158 LEU A N 1
ATOM 1247 C CA . LEU A 1 158 ? 22.341 5.424 -23.234 1.00 90.50 158 LEU A CA 1
ATOM 1248 C C . LEU A 1 158 ? 23.130 5.670 -24.519 1.00 90.50 158 LEU A C 1
ATOM 1250 O O . LEU A 1 158 ? 22.577 5.521 -25.604 1.00 90.50 158 LEU A O 1
ATOM 1254 N N . GLN A 1 159 ? 24.419 5.993 -24.393 1.00 85.44 159 GLN A N 1
ATOM 1255 C CA . GLN A 1 159 ? 25.270 6.284 -25.544 1.00 85.44 159 GLN A CA 1
ATOM 1256 C C . GLN A 1 159 ? 25.393 5.061 -26.459 1.00 85.44 159 GLN A C 1
ATOM 1258 O O . GLN A 1 159 ? 25.132 5.168 -27.649 1.00 85.44 159 GLN A O 1
ATOM 1263 N N . ALA A 1 160 ? 25.646 3.875 -25.894 1.00 87.75 160 ALA A N 1
ATOM 1264 C CA . ALA A 1 160 ? 25.712 2.630 -26.660 1.00 87.75 160 ALA A CA 1
ATOM 1265 C C . ALA A 1 160 ? 24.398 2.319 -27.403 1.00 87.75 160 ALA A C 1
ATOM 1267 O O . ALA A 1 160 ? 24.429 1.905 -28.557 1.00 87.75 160 ALA A O 1
ATOM 1268 N N . LYS A 1 161 ? 23.238 2.571 -26.779 1.00 88.12 161 LYS A N 1
ATOM 1269 C CA . LYS A 1 161 ? 21.923 2.414 -27.428 1.00 88.12 161 LYS A CA 1
ATOM 1270 C C . LYS A 1 161 ? 21.669 3.456 -28.519 1.00 88.12 161 LYS A C 1
ATOM 1272 O O . LYS A 1 161 ? 20.948 3.171 -29.472 1.00 88.12 161 LYS A O 1
ATOM 1277 N N . ILE A 1 162 ? 22.186 4.675 -28.360 1.00 88.75 162 ILE A N 1
ATOM 1278 C CA . ILE A 1 162 ? 22.123 5.710 -29.399 1.00 88.75 162 ILE A CA 1
ATOM 1279 C C . ILE A 1 162 ? 22.990 5.283 -30.582 1.00 88.75 162 ILE A C 1
ATOM 1281 O O . ILE A 1 162 ? 22.498 5.282 -31.706 1.00 88.75 162 ILE A O 1
ATOM 1285 N N . ASP A 1 163 ? 24.223 4.852 -30.329 1.00 88.19 163 ASP A N 1
ATOM 1286 C CA . ASP A 1 163 ? 25.160 4.416 -31.363 1.00 88.19 163 ASP A CA 1
ATOM 1287 C C . ASP A 1 163 ? 24.635 3.179 -32.112 1.00 88.19 163 ASP A C 1
ATOM 1289 O O . ASP A 1 163 ? 24.678 3.138 -33.338 1.00 88.19 163 ASP A O 1
ATOM 1293 N N . GLU A 1 164 ? 24.050 2.204 -31.406 1.00 86.62 164 GLU A N 1
ATOM 1294 C CA . GLU A 1 164 ? 23.359 1.050 -32.003 1.00 86.62 164 GLU A CA 1
ATOM 1295 C C . GLU A 1 164 ? 22.231 1.494 -32.946 1.00 86.62 164 GLU A C 1
ATOM 1297 O O . GLU A 1 164 ? 22.185 1.079 -34.104 1.00 86.62 164 GLU A O 1
ATOM 1302 N N . LYS A 1 165 ? 21.361 2.406 -32.493 1.00 85.12 165 LYS A N 1
ATOM 1303 C CA . LYS A 1 165 ? 20.268 2.938 -33.321 1.00 85.12 165 LYS A CA 1
ATOM 1304 C C . LYS A 1 165 ? 20.771 3.726 -34.526 1.00 85.12 165 LYS A C 1
ATOM 1306 O O . LYS A 1 165 ? 20.179 3.628 -35.597 1.00 85.12 165 LYS A O 1
ATOM 1311 N N . LEU A 1 166 ? 21.827 4.521 -34.361 1.00 86.81 166 LEU A N 1
ATOM 1312 C CA . LEU A 1 166 ? 22.446 5.259 -35.460 1.00 86.81 166 LEU A CA 1
ATOM 1313 C C . LEU A 1 166 ? 23.057 4.298 -36.483 1.00 86.81 166 LEU A C 1
ATOM 1315 O O . LEU A 1 166 ? 22.866 4.496 -37.680 1.00 86.81 166 LEU A O 1
ATOM 1319 N N . ASN A 1 167 ? 23.711 3.228 -36.031 1.00 86.50 167 ASN A N 1
ATOM 1320 C CA . ASN A 1 167 ? 24.249 2.191 -36.908 1.00 86.50 167 ASN A CA 1
ATOM 1321 C C . ASN A 1 167 ? 23.145 1.444 -37.666 1.00 86.50 167 ASN A C 1
ATOM 1323 O O . ASN A 1 167 ? 23.295 1.210 -38.863 1.00 86.50 167 ASN A O 1
ATOM 1327 N N . ASP A 1 168 ? 22.020 1.124 -37.022 1.00 84.69 168 ASP A N 1
ATOM 1328 C CA . ASP A 1 168 ? 20.860 0.535 -37.704 1.00 84.69 168 ASP A CA 1
ATOM 1329 C C . ASP A 1 168 ? 20.289 1.473 -38.784 1.00 84.69 168 ASP A C 1
ATOM 1331 O O . ASP A 1 168 ? 19.998 1.021 -39.895 1.00 84.69 168 ASP A O 1
ATOM 1335 N N . ILE A 1 169 ? 20.199 2.781 -38.503 1.00 82.81 169 ILE A N 1
ATOM 1336 C CA . ILE A 1 169 ? 19.778 3.798 -39.485 1.00 82.81 169 ILE A CA 1
ATOM 1337 C C . ILE A 1 169 ? 20.750 3.848 -40.668 1.00 82.81 169 ILE A C 1
ATOM 1339 O O . ILE A 1 169 ? 20.316 3.838 -41.821 1.00 82.81 169 ILE A O 1
ATOM 1343 N N . LEU A 1 170 ? 22.059 3.881 -40.397 1.00 85.00 170 LEU A N 1
ATOM 1344 C CA . LEU A 1 170 ? 23.102 3.892 -41.429 1.00 85.00 170 LEU A CA 1
ATOM 1345 C C . LEU A 1 170 ? 23.101 2.603 -42.264 1.00 85.00 170 LEU A C 1
ATOM 1347 O O . LEU A 1 170 ? 23.377 2.651 -43.460 1.00 85.00 170 LEU A O 1
ATOM 1351 N N . ALA A 1 171 ? 22.724 1.470 -41.666 1.00 84.62 171 ALA A N 1
ATOM 1352 C CA . ALA A 1 171 ? 22.523 0.194 -42.350 1.00 84.62 171 ALA A CA 1
ATOM 1353 C C . ALA A 1 171 ? 21.202 0.121 -43.147 1.00 84.62 171 ALA A C 1
ATOM 1355 O O . ALA A 1 171 ? 20.872 -0.931 -43.696 1.00 84.62 171 ALA A O 1
ATOM 1356 N N . GLY A 1 172 ? 20.432 1.212 -43.214 1.00 79.75 172 GLY A N 1
ATOM 1357 C CA . GLY A 1 172 ? 19.176 1.288 -43.959 1.00 79.75 172 GLY A CA 1
ATOM 1358 C C . GLY A 1 172 ? 17.984 0.632 -43.259 1.00 79.75 172 GLY A C 1
ATOM 1359 O O . GLY A 1 172 ? 16.919 0.510 -43.868 1.00 79.75 172 GLY A O 1
ATOM 1360 N N . LYS A 1 173 ? 18.116 0.224 -41.987 1.00 75.69 173 LYS A N 1
ATOM 1361 C CA . LYS A 1 173 ? 16.970 -0.195 -41.174 1.00 75.69 173 LYS A CA 1
ATOM 1362 C C . LYS A 1 173 ? 16.288 1.050 -40.618 1.00 75.69 173 LYS A C 1
ATOM 1364 O O . LYS A 1 173 ? 16.850 1.801 -39.826 1.00 75.69 173 LYS A O 1
ATOM 1369 N N . THR A 1 174 ? 15.042 1.277 -41.010 1.00 59.03 174 THR A N 1
ATOM 1370 C CA . THR A 1 174 ? 14.227 2.343 -40.420 1.00 59.03 174 THR A CA 1
ATOM 1371 C C . THR A 1 174 ? 13.920 2.031 -38.950 1.00 59.03 174 THR A C 1
ATOM 1373 O O . THR A 1 174 ? 13.385 0.951 -38.670 1.00 59.03 174 THR A O 1
ATOM 1376 N N . PRO A 1 175 ? 14.184 2.959 -38.009 1.00 57.91 175 PRO A N 1
ATOM 1377 C CA . PRO A 1 175 ? 13.821 2.791 -36.607 1.00 57.91 175 PRO A CA 1
ATOM 1378 C C . PRO A 1 175 ? 12.328 2.483 -36.480 1.00 57.91 175 PRO A C 1
ATOM 1380 O O . PRO A 1 175 ? 11.487 3.292 -36.863 1.00 57.91 175 PRO A O 1
ATOM 1383 N N . GLY A 1 176 ? 11.999 1.300 -35.959 1.00 56.47 176 GLY A N 1
ATOM 1384 C CA . GLY A 1 176 ? 10.614 0.861 -35.763 1.00 56.47 176 GLY A CA 1
ATOM 1385 C C . GLY A 1 176 ? 9.998 0.010 -36.882 1.00 56.47 176 GLY A C 1
ATOM 1386 O O . GLY A 1 176 ? 8.870 -0.444 -36.705 1.00 56.47 176 GLY A O 1
ATOM 1387 N N . ALA A 1 177 ? 10.702 -0.284 -37.982 1.00 51.69 177 ALA A N 1
ATOM 1388 C CA . ALA A 1 177 ? 10.133 -1.084 -39.080 1.00 51.69 177 ALA A CA 1
ATOM 1389 C C . ALA A 1 177 ? 9.970 -2.587 -38.771 1.00 51.69 177 ALA A C 1
ATOM 1391 O O . ALA A 1 177 ? 9.094 -3.241 -39.340 1.00 51.69 177 ALA A O 1
ATOM 1392 N N . ASP A 1 178 ? 10.732 -3.132 -37.820 1.00 51.19 178 ASP A N 1
ATOM 1393 C CA . ASP A 1 178 ? 10.617 -4.548 -37.434 1.00 51.19 178 ASP A CA 1
ATOM 1394 C C . ASP A 1 178 ? 9.427 -4.826 -36.493 1.00 51.19 178 ASP A C 1
ATOM 1396 O O . ASP A 1 178 ? 8.951 -5.960 -36.392 1.00 51.19 178 ASP A O 1
ATOM 1400 N N . ALA A 1 179 ? 8.872 -3.789 -35.852 1.00 50.09 179 ALA A N 1
ATOM 1401 C CA . ALA A 1 179 ? 7.689 -3.919 -34.995 1.00 50.09 179 ALA A CA 1
ATOM 1402 C C . ALA A 1 179 ? 6.370 -4.011 -35.790 1.00 50.09 179 ALA A C 1
ATOM 1404 O O . ALA A 1 179 ? 5.346 -4.427 -35.242 1.00 50.09 179 ALA A O 1
ATOM 1405 N N . GLU A 1 180 ? 6.373 -3.627 -37.072 1.00 44.00 180 GLU A N 1
ATOM 1406 C CA . GLU A 1 180 ? 5.170 -3.616 -37.914 1.00 44.00 180 GLU A CA 1
ATOM 1407 C C . GLU A 1 180 ? 5.032 -4.877 -38.787 1.00 44.00 180 GLU A C 1
ATOM 1409 O O . GLU A 1 180 ? 3.912 -5.311 -39.066 1.00 44.00 180 GLU A O 1
ATOM 1414 N N . LYS A 1 181 ? 6.145 -5.534 -39.151 1.00 43.97 181 LYS A N 1
ATOM 1415 C CA . LYS A 1 181 ? 6.110 -6.795 -39.920 1.00 43.97 181 LYS A CA 1
ATOM 1416 C C . LYS A 1 181 ? 5.626 -7.989 -39.096 1.00 43.97 181 LYS A C 1
ATOM 1418 O O . LYS A 1 181 ? 4.824 -8.778 -39.585 1.00 43.97 181 LYS A O 1
ATOM 1423 N N . THR A 1 182 ? 5.987 -8.063 -37.817 1.00 41.97 182 THR A N 1
ATOM 1424 C CA . THR A 1 182 ? 5.548 -9.156 -36.927 1.00 41.97 182 THR A CA 1
ATOM 1425 C C . THR A 1 182 ? 4.036 -9.171 -36.673 1.00 41.97 182 THR A C 1
ATOM 1427 O O . THR A 1 182 ? 3.469 -10.240 -36.484 1.00 41.97 182 THR A O 1
ATOM 1430 N N . LYS A 1 183 ? 3.337 -8.027 -36.755 1.00 45.72 183 LYS A N 1
ATOM 1431 C CA . LYS A 1 183 ? 1.866 -7.975 -36.604 1.00 45.72 183 LYS A CA 1
ATOM 1432 C C . LYS A 1 183 ? 1.076 -8.284 -37.877 1.00 45.72 183 LYS A C 1
ATOM 1434 O O . LYS A 1 183 ? -0.113 -8.586 -37.779 1.00 45.72 183 LYS A O 1
ATOM 1439 N N . LYS A 1 184 ? 1.684 -8.165 -39.062 1.00 42.91 184 LYS A N 1
ATOM 1440 C CA . LYS A 1 184 ? 1.017 -8.503 -40.330 1.00 42.91 184 LYS A CA 1
ATOM 1441 C C . LYS A 1 184 ? 1.121 -9.991 -40.650 1.00 42.91 184 LYS A C 1
ATOM 1443 O O . LYS A 1 184 ? 0.134 -10.556 -41.110 1.00 42.91 184 LYS A O 1
ATOM 1448 N N . ASP A 1 185 ? 2.242 -10.626 -40.318 1.00 41.38 185 ASP A N 1
ATOM 1449 C CA . ASP A 1 185 ? 2.446 -12.049 -40.615 1.00 41.38 185 ASP A CA 1
ATOM 1450 C C . ASP A 1 185 ? 1.688 -12.986 -39.655 1.00 41.38 185 ASP A C 1
ATOM 1452 O O . ASP A 1 185 ? 1.349 -14.105 -40.030 1.00 41.38 185 ASP A O 1
ATOM 1456 N N . GLU A 1 186 ? 1.316 -12.521 -38.456 1.00 42.81 186 GLU A N 1
ATOM 1457 C CA . GLU A 1 186 ? 0.494 -13.294 -37.506 1.00 42.81 186 GLU A CA 1
ATOM 1458 C C . GLU A 1 186 ? -1.020 -13.216 -37.796 1.00 42.81 186 GLU A C 1
ATOM 1460 O O . GLU A 1 186 ? -1.798 -14.000 -37.267 1.00 42.81 186 GLU A O 1
ATOM 1465 N N . LYS A 1 187 ? -1.457 -12.291 -38.666 1.00 44.25 187 LYS A N 1
ATOM 1466 C CA . LYS A 1 187 ? -2.844 -12.219 -39.172 1.00 44.25 187 LYS A CA 1
ATOM 1467 C C . LYS A 1 187 ? -3.050 -12.945 -40.505 1.00 44.25 187 LYS A C 1
ATOM 1469 O O . LYS A 1 187 ? -4.169 -12.950 -41.014 1.00 44.25 187 LYS A O 1
ATOM 1474 N N . ALA A 1 188 ? -1.987 -13.509 -41.075 1.00 48.62 188 ALA A N 1
ATOM 1475 C CA . ALA A 1 188 ? -2.004 -14.214 -42.355 1.00 48.62 188 ALA A CA 1
ATOM 1476 C C . ALA A 1 188 ? -1.761 -15.733 -42.218 1.00 48.62 188 ALA A C 1
ATOM 1478 O O . ALA A 1 188 ? -1.535 -16.401 -43.228 1.00 48.62 188 ALA A O 1
ATOM 1479 N N . LYS A 1 189 ? -1.823 -16.279 -40.995 1.00 40.62 189 LYS A N 1
ATOM 1480 C CA . LYS A 1 189 ? -1.854 -17.722 -40.719 1.00 40.62 189 LYS A CA 1
ATOM 1481 C C . LYS A 1 189 ? -3.145 -18.121 -40.025 1.00 40.62 189 LYS A C 1
ATOM 1483 O O . LYS A 1 189 ? -3.588 -17.357 -39.141 1.00 40.62 189 LYS A O 1
#

Nearest PDB structures (foldseek):
  4ilo-assembly1_A  TM=3.564E-01  e=4.603E+00  Chlamydia trachomatis L2/434/Bu
  3na7-assembly1_A  TM=3.755E-01 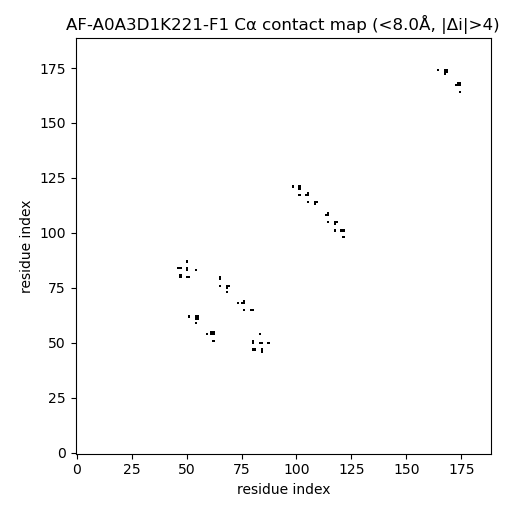 e=9.241E+00  Helicobacter pylori NCTC 11638

Solvent-accessible surface area (backbone atoms only — not comparable to full-atom values): 11237 Å² total; per-residue (Å²): 143,81,82,76,72,73,71,67,77,76,58,85,78,58,90,84,72,87,89,85,87,80,79,97,71,89,77,82,81,88,80,72,92,68,79,66,64,56,58,54,50,54,51,54,50,52,52,50,51,51,38,52,53,48,32,48,75,76,37,51,67,64,36,54,52,44,59,54,29,50,79,79,37,56,67,60,31,51,53,53,51,51,50,52,40,51,53,49,50,52,51,55,50,50,55,50,51,54,49,49,53,48,52,51,50,44,70,72,49,85,50,67,69,60,36,50,54,46,48,52,55,54,51,49,55,52,47,55,53,51,52,54,50,53,53,51,51,55,54,49,53,51,52,51,52,56,50,49,52,52,48,54,53,48,58,71,46,40,62,60,54,49,51,52,53,52,49,37,45,74,71,69,43,62,91,68,57,73,70,56,53,62,64,54,60,66,72,74,108

pLDDT: mean 73.64, std 19.63, range [35.12, 94.75]

Foldseek 3Di:
DPPPPPVVVPPPVPPPDPDPDDDDDDDDDDDDDDVPVVVVVVVVVVLLVVLLLVCCVPPVPVSVVLVVCVVVPVVVSVVVSVVSSVVVVVVVVVLVVVLVVLVVCLVPDPDPVVVVVSVVVNVVSVVVVVVVVVVSVVVVVVVVVVVVVVVVVCVVCVVVVVVVVVVCVVVVNDVPPVVVVVVVVVVVD